Protein AF-E0IGG4-F1 (afdb_monomer_lite)

Secondary structure (DSSP, 8-state):
-PPP---SSPPTTEEEEEEEEEGGGEEEEEEEEEEE-TTT--EEE-TTSPPEEEEE-TTT-EEEETT--EEEE---TT--GGGGHHHHHHHHHHHHHHHHHHHHHH--GGGGGGTBPTTSHHHHHHHHHHHHHHHHT-EEEEEEEEEEEEEEEEETTEEEEEEEEEEEEE-TTS-EEEEEEEEEEEEEE-SS-EEEEEEEE-

Organism: NCBI:txid717606

Foldseek 3Di:
DQDQDDLPDDPPQKDWDDWDQDPPRWIKTWIFGWDQDPVPRDIDGDPVDDTWIWTADSLFQFIATPVRHTPDGSDPPPPPNVVVVVSVVVVLVVQCQVLLQCCQQPVNLVSLVVAAPPPFPCNVVSNVVSVVNNVQNKHKRWPPDKDFPDKDDPDPFKIKTKMWGWMWIQGPVRDIDIDIFIKIWMWGDDPDDIHTRDMDGD

Sequence (202 aa):
MLQQRILKKVPSGYTLKETGQYYRGNTEIGLLPLVKSPNSEKVVPNYNAPAATYLVNPGTGYVFNAAHQYTGSLYSQKMMLDKNLKVYLNGLMQRYYWRLEGAVNNNYLEGLTDILKPGSVIDKQQRQFAKSMYAAGTKEQFGRTYVIDHVDYVSEKVIKIFVAESTSVTKKDGKTRTVNERWSYQAEKETNVWRMTGMSRW

pLDDT: mean 79.65, std 16.79, range [29.22, 98.19]

InterPro domains:
  IPR054528 TcaA protein NTF2-like domain [PF22819] (91-194)

Structure (mmCIF, N/CA/C/O backbone):
data_AF-E0IGG4-F1
#
_entry.id   AF-E0IGG4-F1
#
loop_
_atom_site.group_PDB
_atom_site.id
_atom_site.type_symbol
_atom_site.label_atom_id
_atom_site.label_alt_id
_atom_site.label_comp_id
_atom_site.label_asym_id
_atom_site.label_entity_id
_atom_site.label_seq_id
_atom_site.pdbx_PDB_ins_code
_atom_site.Cartn_x
_atom_site.Cartn_y
_atom_site.Cartn_z
_atom_site.occupancy
_atom_site.B_iso_or_equiv
_atom_site.auth_seq_id
_atom_site.auth_comp_id
_atom_site.auth_asym_id
_atom_site.auth_atom_id
_atom_site.pdbx_PDB_model_num
ATOM 1 N N . MET A 1 1 ? -19.446 -10.044 -1.408 1.00 36.06 1 MET A N 1
ATOM 2 C CA . MET A 1 1 ? -19.884 -8.869 -2.195 1.00 36.06 1 MET A CA 1
ATOM 3 C C . MET A 1 1 ? -19.424 -7.602 -1.486 1.00 36.06 1 MET A C 1
ATOM 5 O O . MET A 1 1 ? -19.702 -7.468 -0.300 1.00 36.06 1 MET A O 1
ATOM 9 N N . LEU A 1 2 ? -18.672 -6.720 -2.155 1.00 39.47 2 LEU A N 1
ATOM 10 C CA . LEU A 1 2 ? -18.309 -5.405 -1.609 1.00 39.47 2 LEU A CA 1
ATOM 11 C C . LEU A 1 2 ? -19.592 -4.576 -1.445 1.00 39.47 2 LEU A C 1
ATOM 13 O O . LEU A 1 2 ? -20.280 -4.324 -2.429 1.00 39.47 2 LEU A O 1
ATOM 17 N N . GLN A 1 3 ? -19.931 -4.182 -0.215 1.00 49.38 3 GLN A N 1
ATOM 18 C CA . GLN A 1 3 ? -21.029 -3.244 0.027 1.00 49.38 3 GLN A CA 1
ATOM 19 C C . GLN A 1 3 ? -20.711 -1.922 -0.685 1.00 49.38 3 GLN A C 1
ATOM 21 O O . GLN A 1 3 ? -19.676 -1.307 -0.416 1.00 49.38 3 GLN A O 1
ATOM 26 N N . GLN A 1 4 ? -21.587 -1.507 -1.603 1.00 53.97 4 GLN A N 1
ATOM 27 C CA . GLN A 1 4 ? -21.481 -0.227 -2.300 1.00 53.97 4 GLN A CA 1
ATOM 28 C C . GLN A 1 4 ? -21.463 0.902 -1.264 1.00 53.97 4 GLN A C 1
ATOM 30 O O . GLN A 1 4 ? -22.397 1.058 -0.475 1.00 53.97 4 GLN A O 1
ATOM 35 N N . ARG A 1 5 ? -20.381 1.685 -1.232 1.00 58.59 5 ARG A N 1
ATOM 36 C CA . ARG A 1 5 ? -20.303 2.870 -0.374 1.00 58.59 5 ARG A CA 1
ATOM 37 C C . ARG A 1 5 ? -20.906 4.051 -1.119 1.00 58.59 5 ARG A C 1
ATOM 39 O O . ARG A 1 5 ? -20.207 4.753 -1.841 1.00 58.59 5 ARG A O 1
ATOM 46 N N . ILE A 1 6 ? -22.206 4.253 -0.940 1.00 62.88 6 ILE A N 1
ATOM 47 C CA . ILE A 1 6 ? -22.895 5.456 -1.415 1.00 62.88 6 ILE A CA 1
ATOM 48 C C . ILE A 1 6 ? -22.419 6.659 -0.580 1.00 62.88 6 ILE A C 1
ATOM 50 O O . ILE A 1 6 ? -22.046 6.510 0.591 1.00 62.88 6 ILE A O 1
ATOM 54 N N . LEU A 1 7 ? -22.427 7.860 -1.170 1.00 63.19 7 LEU A N 1
ATOM 55 C CA . LEU A 1 7 ? -22.283 9.116 -0.433 1.00 63.19 7 LEU A CA 1
ATOM 56 C C . LEU A 1 7 ? -23.240 9.115 0.769 1.00 63.19 7 LEU A C 1
ATOM 58 O O . LEU A 1 7 ? -24.455 9.100 0.600 1.00 63.19 7 LEU A O 1
ATOM 62 N N . LYS A 1 8 ? -22.702 9.149 1.997 1.00 62.97 8 LYS A N 1
ATOM 63 C CA . LYS A 1 8 ? -23.525 9.142 3.224 1.00 62.97 8 LYS A CA 1
ATOM 64 C C . LYS A 1 8 ? -24.474 10.339 3.311 1.00 62.97 8 LYS A C 1
ATOM 66 O O . LYS A 1 8 ? -25.493 10.260 3.987 1.00 62.97 8 LYS A O 1
ATOM 71 N N . LYS A 1 9 ? -24.104 11.453 2.678 1.00 65.88 9 LYS A N 1
ATOM 72 C CA . LYS A 1 9 ? -24.933 12.645 2.523 1.00 65.88 9 LYS A CA 1
ATOM 73 C C . LYS A 1 9 ? -24.794 13.129 1.087 1.00 65.88 9 LYS A C 1
ATOM 75 O O . LYS A 1 9 ? -23.683 13.436 0.657 1.00 65.88 9 LYS A O 1
ATOM 80 N N . VAL A 1 10 ? -25.908 13.182 0.366 1.00 69.69 10 VAL A N 1
ATOM 81 C CA . VAL A 1 10 ? -25.981 13.900 -0.908 1.00 69.69 10 VAL A CA 1
ATOM 82 C C . VAL A 1 10 ? -25.910 15.399 -0.581 1.00 69.69 10 VAL A C 1
ATOM 84 O O . VAL A 1 10 ? -26.623 15.833 0.330 1.00 69.69 10 VAL A O 1
ATOM 87 N N . PRO A 1 11 ? -25.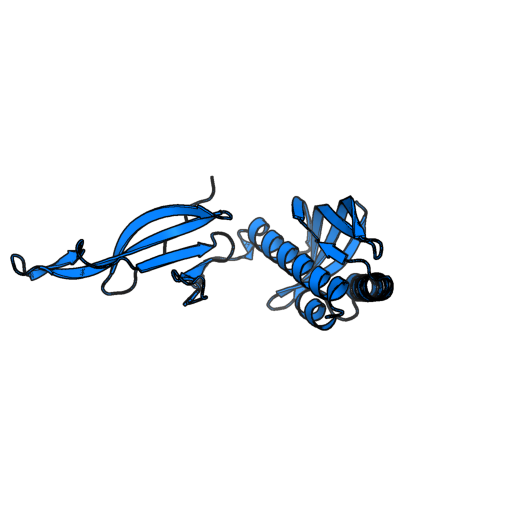031 16.184 -1.232 1.00 66.56 11 PRO A N 1
ATOM 88 C CA . PRO A 1 11 ? -24.967 17.628 -1.029 1.00 66.56 11 PRO A CA 1
ATOM 89 C C . PRO A 1 11 ? -26.340 18.287 -1.190 1.00 66.56 11 PRO A C 1
ATOM 91 O O . PRO A 1 11 ? -27.146 17.873 -2.026 1.00 66.56 11 PRO A O 1
ATOM 94 N N . SER A 1 12 ? -26.607 19.334 -0.408 1.00 69.56 12 SER A N 1
ATOM 95 C CA . SER A 1 12 ? -27.840 20.112 -0.554 1.00 69.56 12 SER A CA 1
ATOM 96 C C . SER A 1 12 ? -27.941 20.675 -1.971 1.00 69.56 12 SER A C 1
ATOM 98 O O . SER A 1 12 ? -26.969 21.234 -2.477 1.00 69.56 12 SER A O 1
ATOM 100 N N . GLY A 1 13 ? -29.112 20.546 -2.593 1.00 75.19 13 GLY A N 1
ATOM 101 C CA . GLY A 1 13 ? -29.326 20.965 -3.979 1.00 75.19 13 GLY A CA 1
ATOM 102 C C . GLY A 1 13 ? -29.030 19.886 -5.023 1.00 75.19 13 GLY A C 1
ATOM 103 O O . GLY A 1 13 ? -29.063 20.197 -6.207 1.00 75.19 13 GLY A O 1
ATOM 104 N N . TYR A 1 14 ? -28.785 18.634 -4.619 1.00 77.69 14 TYR A N 1
ATOM 105 C CA . TYR A 1 14 ? -28.575 17.506 -5.532 1.00 77.69 14 TYR A CA 1
ATOM 106 C C . TYR A 1 14 ? -29.432 16.286 -5.167 1.00 77.69 14 TYR A C 1
ATOM 108 O O . TYR A 1 14 ? -29.829 16.111 -4.016 1.00 77.69 14 TYR A O 1
ATOM 116 N N . THR A 1 15 ? -29.687 15.419 -6.149 1.00 78.88 15 THR A N 1
ATOM 117 C CA . THR A 1 15 ? -30.285 14.086 -5.967 1.00 78.88 15 THR A CA 1
ATOM 118 C C . THR A 1 15 ? -29.389 12.990 -6.543 1.00 78.88 15 THR A C 1
ATOM 120 O O . THR A 1 15 ? -28.597 13.244 -7.452 1.00 78.88 15 THR A O 1
ATOM 123 N N . LEU A 1 16 ? -29.536 11.761 -6.048 1.00 75.44 16 LEU A N 1
ATOM 124 C CA . LEU A 1 16 ? -28.846 10.585 -6.575 1.00 75.44 16 LEU A CA 1
ATOM 125 C C . LEU A 1 16 ? -29.516 10.110 -7.874 1.00 75.44 16 LEU A C 1
ATOM 127 O O . LEU A 1 16 ? -30.720 9.859 -7.882 1.00 75.44 16 LEU A O 1
ATOM 131 N N . LYS A 1 17 ? -28.739 9.981 -8.957 1.00 70.25 17 LYS A N 1
ATOM 132 C CA . LYS A 1 17 ? -29.223 9.556 -10.281 1.00 70.25 17 LYS A CA 1
ATOM 133 C C . LYS A 1 17 ? -28.868 8.107 -10.597 1.00 70.25 17 LYS A C 1
ATOM 135 O O . LYS A 1 17 ? -29.736 7.347 -11.007 1.00 70.25 17 LYS A O 1
ATOM 140 N N . GLU A 1 18 ? -27.602 7.737 -10.424 1.00 67.75 18 GLU A N 1
ATOM 141 C CA . GLU A 1 18 ? -27.095 6.413 -10.795 1.00 67.75 18 GLU A CA 1
ATOM 142 C C . GLU A 1 18 ? -25.875 6.011 -9.959 1.00 67.75 18 GLU A C 1
ATOM 144 O O . GLU A 1 18 ? -25.107 6.862 -9.501 1.00 67.75 18 GLU A O 1
ATOM 149 N N . THR A 1 19 ? -25.715 4.702 -9.750 1.00 65.88 19 THR A N 1
ATOM 150 C CA . THR A 1 19 ? -24.557 4.100 -9.076 1.00 65.88 19 THR A CA 1
ATOM 151 C C . THR A 1 19 ? -24.023 2.941 -9.906 1.00 65.88 19 THR A C 1
ATOM 153 O O . THR A 1 19 ? -24.797 2.056 -10.275 1.00 65.88 19 THR A O 1
ATOM 156 N N . GLY A 1 20 ? -22.713 2.899 -10.140 1.00 61.34 20 GLY A N 1
ATOM 157 C CA . GLY A 1 20 ? -22.064 1.846 -10.925 1.00 61.34 20 GLY A CA 1
ATOM 158 C C . GLY A 1 20 ? -20.715 1.424 -10.347 1.00 61.34 20 GLY A C 1
ATOM 159 O O . GLY A 1 20 ? -20.096 2.159 -9.576 1.00 61.34 20 GLY A O 1
ATOM 160 N N . GLN A 1 21 ? -20.245 0.223 -10.697 1.00 59.78 21 GLN A N 1
ATOM 161 C CA . GLN A 1 21 ? -18.851 -0.157 -10.443 1.00 59.78 21 GLN A CA 1
ATOM 162 C C . GLN A 1 21 ? -17.968 0.401 -11.558 1.00 59.78 21 GLN A C 1
ATOM 164 O O . GLN A 1 21 ? -18.275 0.224 -12.733 1.00 59.78 21 GLN A O 1
ATOM 169 N N . TYR A 1 22 ? -16.868 1.049 -11.185 1.00 61.94 22 TYR A N 1
ATOM 170 C CA . TYR A 1 22 ? -15.944 1.693 -12.112 1.00 61.94 22 TYR A CA 1
ATOM 171 C C . TYR A 1 22 ? -14.502 1.199 -11.911 1.00 61.94 22 TYR A C 1
ATOM 173 O O . TYR A 1 22 ? -14.192 0.468 -10.962 1.00 61.94 22 TYR A O 1
ATOM 181 N N . TYR A 1 23 ? -13.612 1.575 -12.834 1.00 52.88 23 TYR A N 1
ATOM 182 C CA . TYR A 1 23 ? -12.228 1.099 -12.928 1.00 52.88 23 TYR A CA 1
ATOM 183 C C . TYR A 1 23 ? -11.490 1.090 -11.572 1.00 52.88 23 TYR A C 1
ATOM 185 O O . TYR A 1 23 ? -11.598 2.025 -10.775 1.00 52.88 23 TYR A O 1
ATOM 193 N N . ARG A 1 24 ? -10.716 0.019 -11.323 1.00 55.56 24 ARG A N 1
ATOM 194 C CA . ARG A 1 24 ? -9.973 -0.252 -10.068 1.00 55.56 24 ARG A CA 1
ATOM 195 C C . ARG A 1 24 ? -10.847 -0.442 -8.817 1.00 55.56 24 ARG A C 1
ATOM 197 O O . ARG A 1 24 ? -10.398 -0.181 -7.705 1.00 55.56 24 ARG A O 1
ATOM 204 N N . GLY A 1 25 ? -12.078 -0.927 -8.986 1.00 56.34 25 GLY A N 1
ATOM 205 C CA . GLY A 1 25 ? -12.956 -1.286 -7.868 1.00 56.34 25 GLY A CA 1
ATOM 206 C C . GLY A 1 25 ? -13.547 -0.084 -7.129 1.00 56.34 25 GLY A C 1
ATOM 207 O O . GLY A 1 25 ? -14.038 -0.242 -6.015 1.00 56.34 25 GLY A O 1
ATOM 208 N N . ASN A 1 26 ? -13.504 1.109 -7.727 1.00 63.16 26 ASN A N 1
ATOM 209 C CA . ASN A 1 26 ? -14.190 2.289 -7.208 1.00 63.16 26 ASN A CA 1
ATOM 210 C C . ASN A 1 26 ? -15.687 2.228 -7.546 1.00 63.16 26 ASN A C 1
ATOM 212 O O . ASN A 1 26 ? -16.094 1.579 -8.507 1.00 63.16 26 ASN A O 1
ATOM 216 N N . THR A 1 27 ? -16.521 2.900 -6.755 1.00 70.56 27 THR A N 1
ATOM 217 C CA . THR A 1 27 ? -17.943 3.094 -7.076 1.00 70.56 27 THR A CA 1
ATOM 218 C C . THR A 1 27 ? -18.124 4.481 -7.675 1.00 70.56 27 THR A C 1
ATOM 220 O O . THR A 1 27 ? -17.726 5.467 -7.055 1.00 70.56 27 THR A O 1
ATOM 223 N N . GLU A 1 28 ? -18.707 4.556 -8.865 1.00 71.75 28 GLU A N 1
ATOM 224 C CA . GLU A 1 28 ? -19.112 5.817 -9.477 1.00 71.75 28 GLU A CA 1
ATOM 225 C C . GLU A 1 28 ? -20.520 6.191 -9.019 1.00 71.75 28 GLU A C 1
ATOM 227 O O . GLU A 1 28 ? -21.405 5.337 -8.911 1.00 71.75 28 GLU A O 1
ATOM 232 N N . ILE A 1 29 ? -20.705 7.475 -8.721 1.00 72.56 29 ILE A N 1
ATOM 233 C CA . ILE A 1 29 ? -21.970 8.054 -8.288 1.00 72.56 29 ILE A CA 1
ATOM 234 C C . ILE A 1 29 ? -22.265 9.281 -9.146 1.00 72.56 29 ILE A C 1
ATOM 236 O O . ILE A 1 29 ? -21.506 10.254 -9.119 1.00 72.56 29 ILE A O 1
ATOM 240 N N . GLY A 1 30 ? -23.391 9.248 -9.857 1.00 74.50 30 GLY A N 1
ATOM 241 C CA . GLY A 1 30 ? -23.926 10.393 -10.589 1.00 74.50 30 GLY A CA 1
ATOM 242 C C . GLY A 1 30 ? -24.942 11.164 -9.748 1.00 74.50 30 GLY A C 1
ATOM 243 O O . GLY A 1 30 ? -25.912 10.583 -9.250 1.00 74.50 30 GLY A O 1
ATOM 244 N N . LEU A 1 31 ? -24.742 12.477 -9.603 1.00 73.44 31 LEU A N 1
ATOM 245 C CA . LEU A 1 31 ? -25.678 13.385 -8.939 1.00 73.44 31 LEU A CA 1
ATOM 246 C C . LEU A 1 31 ? -26.288 14.379 -9.931 1.00 73.44 31 LEU A C 1
ATOM 248 O O . LEU A 1 31 ? -25.569 15.005 -10.710 1.00 73.44 31 LEU A O 1
ATOM 252 N N . LEU A 1 32 ? -27.607 14.569 -9.861 1.00 76.19 32 LEU A N 1
ATOM 253 C CA . LEU A 1 32 ? -28.312 15.604 -10.624 1.00 76.19 32 LEU A CA 1
ATOM 254 C C . LEU A 1 32 ? -28.581 16.830 -9.755 1.00 76.19 32 LEU A C 1
ATOM 256 O O . LEU A 1 32 ? -29.001 16.658 -8.607 1.00 76.19 32 LEU A O 1
ATOM 260 N N . PRO A 1 33 ? -28.410 18.051 -10.287 1.00 74.19 33 PRO A N 1
ATOM 261 C CA . PRO A 1 33 ? -28.821 19.254 -9.586 1.00 74.19 33 PRO A CA 1
ATOM 262 C C . PRO A 1 33 ? -30.345 19.307 -9.462 1.00 74.19 33 PRO A C 1
ATOM 264 O O . PRO A 1 33 ? -31.089 18.850 -10.333 1.00 74.19 33 PRO A O 1
ATOM 267 N N . LEU A 1 34 ? -30.806 19.876 -8.359 1.00 77.75 34 LEU A N 1
ATOM 268 C CA . LEU A 1 34 ? -32.211 20.085 -8.064 1.00 77.75 34 LEU A CA 1
ATOM 269 C C . LEU A 1 34 ? -32.657 21.487 -8.496 1.00 77.75 34 LEU A C 1
ATOM 271 O O . LEU A 1 34 ? -31.929 22.461 -8.321 1.00 77.75 34 LEU A O 1
ATOM 275 N N . VAL A 1 35 ? -33.878 21.598 -9.015 1.00 79.12 35 VAL A N 1
ATOM 276 C CA . VAL A 1 35 ? -34.518 22.861 -9.420 1.00 79.12 35 VAL A CA 1
ATOM 277 C C . VAL A 1 35 ? -35.946 22.938 -8.882 1.00 79.12 35 VAL A C 1
ATOM 279 O O . VAL A 1 35 ? -36.602 21.912 -8.692 1.00 79.12 35 VAL A O 1
ATOM 282 N N . LYS A 1 36 ? -36.453 24.152 -8.627 1.00 85.81 36 LYS A N 1
ATOM 283 C CA . LYS A 1 36 ? -37.865 24.350 -8.261 1.00 85.81 36 LYS A CA 1
ATOM 284 C C . LYS A 1 36 ? -38.728 24.104 -9.501 1.00 85.81 36 LYS A C 1
ATOM 286 O O . LYS A 1 36 ? -38.543 24.754 -10.526 1.00 85.81 36 LYS A O 1
ATOM 291 N N . SER A 1 37 ? -39.654 23.154 -9.415 1.00 71.56 37 SER A N 1
ATOM 292 C CA . SER A 1 37 ? -40.603 22.852 -10.484 1.00 71.56 37 SER A CA 1
ATOM 293 C C . SER A 1 37 ? -41.535 24.051 -10.701 1.00 71.56 37 SER A C 1
ATOM 295 O O . SER A 1 37 ? -42.198 24.463 -9.745 1.00 71.56 37 SER A O 1
ATOM 297 N N . PRO A 1 38 ? -41.650 24.581 -11.932 1.00 69.81 38 PRO A N 1
ATOM 298 C CA . PRO A 1 38 ? -42.522 25.721 -12.221 1.00 69.81 38 PRO A CA 1
ATOM 299 C C . PRO A 1 38 ? -44.013 25.392 -12.049 1.00 69.81 38 PRO A C 1
ATOM 301 O O . PRO A 1 38 ? -44.810 26.288 -11.805 1.00 69.81 38 PRO A O 1
ATOM 304 N N . ASN A 1 39 ? -44.383 24.109 -12.116 1.00 75.38 39 ASN A N 1
ATOM 305 C CA . ASN A 1 39 ? -45.781 23.667 -12.118 1.00 75.38 39 ASN A CA 1
ATOM 306 C C . ASN A 1 39 ? -46.284 23.194 -10.747 1.00 75.38 39 ASN A C 1
ATOM 308 O O . ASN A 1 39 ? -47.483 23.025 -10.561 1.00 75.38 39 ASN A O 1
ATOM 312 N N . SER A 1 40 ? -45.382 22.896 -9.808 1.00 74.06 40 SER A N 1
ATOM 313 C CA . SER A 1 40 ? -45.751 22.257 -8.533 1.00 74.06 40 SER A CA 1
ATOM 314 C C . SER A 1 40 ? -45.091 22.872 -7.306 1.00 74.06 40 SER A C 1
ATOM 316 O O . SER A 1 40 ? -45.327 22.399 -6.199 1.00 74.06 40 SER A O 1
ATOM 318 N N . GLU A 1 41 ? -44.211 23.857 -7.498 1.00 76.06 41 GLU A N 1
ATOM 319 C CA . GLU A 1 41 ? -43.349 24.454 -6.470 1.00 76.06 41 GLU A CA 1
ATOM 320 C C . GLU A 1 41 ? -42.419 23.481 -5.720 1.00 76.06 41 GLU A C 1
ATOM 322 O O . GLU A 1 41 ? -41.605 23.915 -4.904 1.00 76.06 41 GLU A O 1
ATOM 327 N N . LYS A 1 42 ? -42.472 22.178 -6.021 1.00 71.88 42 LYS A N 1
ATOM 328 C CA . LYS A 1 42 ? -41.616 21.147 -5.429 1.00 71.88 42 LYS A CA 1
ATOM 329 C C . LYS A 1 42 ? -40.220 21.189 -6.035 1.00 71.88 42 LYS A C 1
ATOM 331 O O . LYS A 1 42 ? -40.041 21.491 -7.212 1.00 71.88 42 LYS A O 1
ATOM 336 N N . VAL A 1 43 ? -39.225 20.833 -5.235 1.00 77.81 43 VAL A N 1
ATOM 337 C CA . VAL A 1 43 ? -37.845 20.670 -5.695 1.00 77.81 43 VAL A CA 1
ATOM 338 C C . VAL A 1 43 ? -37.718 19.319 -6.408 1.00 77.81 43 VAL A C 1
ATOM 340 O O . VAL A 1 43 ? -38.027 18.285 -5.820 1.00 77.81 43 VAL A O 1
ATOM 343 N N . VAL A 1 44 ? -37.289 19.325 -7.672 1.00 77.31 44 VAL A N 1
ATOM 344 C CA . VAL A 1 44 ? -37.175 18.131 -8.528 1.00 77.31 44 VAL A CA 1
ATOM 345 C C . VAL A 1 44 ? -35.807 18.057 -9.215 1.00 77.31 44 VAL A C 1
ATOM 347 O O . VAL A 1 44 ? -35.141 19.085 -9.349 1.00 77.31 44 VAL A O 1
ATOM 350 N N . PRO A 1 45 ? -35.359 16.874 -9.667 1.00 75.75 45 PRO A N 1
ATOM 351 C CA . PRO A 1 45 ? -34.116 16.740 -10.425 1.00 75.75 45 PRO A CA 1
ATOM 352 C C . PRO A 1 45 ? -34.200 17.448 -11.781 1.00 75.75 45 PRO A C 1
ATOM 354 O O . PRO A 1 45 ? -35.179 17.289 -12.510 1.00 75.75 45 PRO A O 1
ATOM 357 N N . ASN A 1 46 ? -33.159 18.194 -12.149 1.00 77.06 46 ASN A N 1
ATOM 358 C CA . ASN A 1 46 ? -33.027 18.770 -13.483 1.00 77.06 46 ASN A CA 1
ATOM 359 C C . ASN A 1 46 ? -32.331 17.780 -14.423 1.00 77.06 46 ASN A C 1
ATOM 361 O O . ASN A 1 46 ? -31.105 17.744 -14.504 1.00 77.06 46 ASN A O 1
ATOM 365 N N . TYR A 1 47 ? -33.119 16.995 -15.156 1.00 76.75 47 TYR A N 1
ATOM 366 C CA . TYR A 1 47 ? -32.607 16.009 -16.115 1.00 76.75 47 TYR A CA 1
ATOM 367 C C . TYR A 1 47 ? -31.926 16.623 -17.350 1.00 76.75 47 TYR A C 1
ATOM 369 O O . TYR A 1 47 ? -31.221 15.909 -18.057 1.00 76.75 47 TYR A O 1
ATOM 377 N N . ASN A 1 48 ? -32.097 17.929 -17.589 1.00 77.06 48 ASN A N 1
ATOM 378 C CA . ASN A 1 48 ? -31.484 18.647 -18.711 1.00 77.06 48 ASN A CA 1
ATOM 379 C C . ASN A 1 48 ? -30.136 19.295 -18.344 1.00 77.06 48 ASN A C 1
ATOM 381 O O . ASN A 1 48 ? -29.477 19.868 -19.208 1.00 77.06 48 ASN A O 1
ATOM 385 N N . ALA A 1 49 ? -29.727 19.240 -17.073 1.00 70.94 49 ALA A N 1
ATOM 386 C CA . ALA A 1 49 ? -28.440 19.754 -16.621 1.00 70.94 49 ALA A CA 1
ATOM 387 C C . ALA A 1 49 ? -27.353 18.663 -16.641 1.00 70.94 49 ALA A C 1
ATOM 389 O O . ALA A 1 49 ? -27.659 17.485 -16.430 1.00 70.94 49 ALA A O 1
ATOM 390 N N . PRO A 1 50 ? -26.073 19.036 -16.836 1.00 71.06 50 PRO A N 1
ATOM 391 C CA . PRO A 1 50 ? -24.967 18.098 -16.687 1.00 71.06 50 PRO A CA 1
ATOM 392 C C . PRO A 1 50 ? -24.919 17.546 -15.254 1.00 71.06 50 PRO A C 1
ATOM 394 O O . PRO A 1 50 ? -25.066 18.287 -14.280 1.00 71.06 50 PRO A O 1
ATOM 397 N N . ALA A 1 51 ? -24.717 16.232 -15.127 1.00 69.81 51 ALA A N 1
ATOM 398 C CA . ALA A 1 51 ? -24.555 15.577 -13.834 1.00 69.81 51 ALA A CA 1
ATOM 399 C C . ALA A 1 51 ? -23.154 15.835 -13.259 1.00 69.81 51 ALA A C 1
ATOM 401 O O . ALA A 1 51 ? -22.174 15.943 -13.996 1.00 69.81 51 ALA A O 1
ATOM 402 N N . ALA A 1 52 ? -23.057 15.883 -11.931 1.00 69.25 52 ALA A N 1
ATOM 403 C CA . ALA A 1 52 ? -21.778 15.835 -11.237 1.00 69.25 52 ALA A CA 1
ATOM 404 C C . ALA A 1 52 ? -21.420 14.373 -10.941 1.00 69.25 52 ALA A C 1
ATOM 406 O O . ALA A 1 52 ? -22.203 13.657 -10.312 1.00 69.25 52 ALA A O 1
ATOM 407 N N . THR A 1 53 ? -20.235 13.946 -11.373 1.00 72.12 53 THR A N 1
ATOM 408 C CA . THR A 1 53 ? -19.745 12.581 -11.154 1.00 72.12 53 THR A CA 1
ATOM 409 C C . THR A 1 53 ? -18.726 12.548 -10.028 1.00 72.12 53 THR A C 1
ATOM 411 O O . THR A 1 53 ? -17.772 13.333 -10.006 1.00 72.12 53 THR A O 1
ATOM 414 N N . TYR A 1 54 ? -18.914 11.598 -9.116 1.00 72.62 54 TYR A N 1
ATOM 415 C CA . TYR A 1 54 ? -17.987 11.315 -8.032 1.00 72.62 54 TYR A CA 1
ATOM 416 C C . TYR A 1 54 ? -17.500 9.874 -8.091 1.00 72.62 54 TYR A C 1
ATOM 418 O O . TYR A 1 54 ? -18.288 8.949 -8.282 1.00 72.62 54 TYR A O 1
ATOM 426 N N . LEU A 1 55 ? -16.206 9.681 -7.843 1.00 72.75 55 LEU A N 1
ATOM 427 C CA . LEU A 1 55 ? -15.627 8.364 -7.604 1.00 72.75 55 LEU A CA 1
ATOM 428 C C . LEU A 1 55 ? -15.399 8.184 -6.109 1.00 72.75 55 LEU A C 1
ATOM 430 O O . LEU A 1 55 ? -14.689 8.967 -5.476 1.00 72.75 55 LEU A O 1
ATOM 434 N N . VAL A 1 56 ? -15.991 7.133 -5.549 1.00 71.50 56 VAL A N 1
ATOM 435 C CA . VAL A 1 56 ? -15.813 6.749 -4.151 1.00 71.50 56 VAL A CA 1
ATOM 436 C C . VAL A 1 56 ? -14.926 5.520 -4.089 1.00 71.50 56 VAL A C 1
ATOM 438 O O . VAL A 1 56 ? -15.266 4.461 -4.621 1.00 71.50 56 VAL A O 1
ATOM 441 N N . ASN A 1 57 ? -13.799 5.643 -3.392 1.00 67.00 57 ASN A N 1
ATOM 442 C CA . ASN A 1 57 ? -12.969 4.488 -3.085 1.00 67.00 57 ASN A CA 1
ATOM 443 C C . ASN A 1 57 ? -13.610 3.703 -1.925 1.00 67.00 57 ASN A C 1
ATOM 445 O O . ASN A 1 57 ? -13.669 4.215 -0.802 1.00 67.00 57 ASN A O 1
ATOM 449 N N . PRO A 1 58 ? -14.088 2.462 -2.138 1.00 59.03 58 PRO A N 1
ATOM 450 C CA . PRO A 1 58 ? -14.777 1.705 -1.096 1.00 59.03 58 PRO A CA 1
ATOM 451 C C . PRO A 1 58 ? -13.834 1.221 0.009 1.00 59.03 58 PRO A C 1
ATOM 453 O O . PRO A 1 58 ? -14.300 0.813 1.072 1.00 59.03 58 PRO A O 1
ATOM 456 N N . GLY A 1 59 ? -12.520 1.267 -0.211 1.00 57.94 59 GLY A N 1
ATOM 457 C CA . GLY A 1 59 ? -11.526 1.011 0.818 1.00 57.94 59 GLY A CA 1
ATOM 458 C C . GLY A 1 59 ? -11.389 2.200 1.771 1.00 57.94 59 GLY A C 1
ATOM 459 O O . GLY A 1 59 ? -11.594 2.076 2.979 1.00 57.94 59 GLY A O 1
ATOM 460 N N . THR A 1 60 ? -11.102 3.382 1.233 1.00 62.31 60 THR A N 1
ATOM 461 C CA . THR A 1 60 ? -10.735 4.555 2.043 1.00 62.31 60 THR A CA 1
ATOM 462 C C . THR A 1 60 ? -11.905 5.476 2.388 1.00 62.31 60 THR A C 1
ATOM 464 O O . THR A 1 60 ? -11.832 6.207 3.370 1.00 62.31 60 THR A O 1
ATOM 467 N N . GLY A 1 61 ? -12.997 5.450 1.619 1.00 64.25 61 GLY A N 1
ATOM 468 C CA . GLY A 1 61 ? -14.076 6.441 1.708 1.00 64.25 61 GLY A CA 1
ATOM 469 C C . GLY A 1 61 ? -13.713 7.809 1.115 1.00 64.25 61 GLY A C 1
ATOM 470 O O . GLY A 1 61 ? -14.435 8.780 1.349 1.00 64.25 61 GLY A O 1
ATOM 471 N N . TYR A 1 62 ? -12.603 7.900 0.376 1.00 71.56 62 TYR A N 1
ATOM 472 C CA . TYR A 1 62 ? -12.215 9.114 -0.341 1.00 71.56 62 TYR A CA 1
ATOM 473 C C . TYR A 1 62 ? -13.133 9.362 -1.526 1.00 71.56 62 TYR A C 1
ATOM 475 O O . TYR A 1 62 ? -13.530 8.423 -2.219 1.00 71.56 62 TYR A O 1
ATOM 483 N N . VAL A 1 63 ? -13.437 10.640 -1.733 1.00 71.19 63 VAL A N 1
ATOM 484 C CA . VAL A 1 63 ? -14.308 11.128 -2.791 1.00 71.19 63 VAL A CA 1
ATOM 485 C C . VAL A 1 63 ? -13.484 11.978 -3.746 1.00 71.19 63 VAL A C 1
ATOM 487 O O . VAL A 1 63 ? -12.841 12.957 -3.353 1.00 71.19 63 VAL A O 1
ATOM 490 N N . PHE A 1 64 ? -13.526 11.605 -5.016 1.00 71.69 64 PHE A N 1
ATOM 491 C CA . PHE A 1 64 ? -12.854 12.306 -6.100 1.00 71.69 64 PHE A CA 1
ATOM 492 C C . PHE A 1 64 ? -13.895 12.881 -7.060 1.00 71.69 64 PHE A C 1
ATOM 494 O O . PHE A 1 64 ? -14.946 12.270 -7.249 1.00 71.69 64 PHE A O 1
ATOM 501 N N . ASN A 1 65 ? -13.621 14.046 -7.648 1.00 72.50 65 ASN A N 1
ATOM 502 C CA . ASN A 1 65 ? -14.458 14.603 -8.717 1.00 72.50 65 ASN A CA 1
ATOM 503 C C . ASN A 1 65 ? -14.179 13.917 -10.069 1.00 72.50 65 ASN A C 1
ATOM 505 O O . ASN A 1 65 ? -13.290 13.071 -10.181 1.00 72.50 65 ASN A O 1
ATOM 509 N N . ALA A 1 66 ? -14.899 14.332 -11.115 1.00 62.25 66 ALA A N 1
ATOM 510 C CA . ALA A 1 66 ? -14.711 13.850 -12.487 1.00 62.25 66 ALA A CA 1
ATOM 511 C C . ALA A 1 66 ? -13.281 14.060 -13.041 1.00 62.25 66 ALA A C 1
ATOM 513 O O . ALA A 1 66 ? -12.832 13.307 -13.901 1.00 62.25 66 ALA A O 1
ATOM 514 N N . ALA A 1 67 ? -12.531 15.035 -12.514 1.00 70.25 67 ALA A N 1
ATOM 515 C CA . ALA A 1 67 ? -11.122 15.268 -12.843 1.00 70.25 67 ALA A CA 1
ATOM 516 C C . ALA A 1 67 ? -10.147 14.439 -11.977 1.00 70.25 67 ALA A C 1
ATOM 518 O O . ALA A 1 67 ? -8.944 14.683 -12.000 1.00 70.25 67 ALA A O 1
ATOM 519 N N . HIS A 1 68 ? -10.649 13.467 -11.206 1.00 64.81 68 HIS A 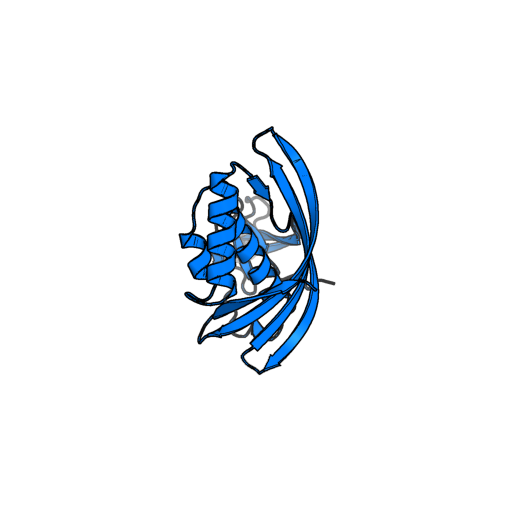N 1
ATOM 520 C CA . HIS A 1 68 ? -9.889 12.633 -10.267 1.00 64.81 68 HIS A CA 1
ATOM 521 C C . HIS A 1 68 ? -9.175 13.412 -9.151 1.00 64.81 68 HIS A C 1
ATOM 523 O O . HIS A 1 68 ? -8.277 12.890 -8.489 1.00 64.81 68 HIS A O 1
ATOM 529 N N . GLN A 1 69 ? -9.584 14.651 -8.893 1.00 67.25 69 GLN A N 1
ATOM 530 C CA . GLN A 1 69 ? -9.054 15.442 -7.792 1.00 67.25 69 GLN A CA 1
ATOM 531 C C . GLN A 1 69 ? -9.786 15.070 -6.505 1.00 67.25 69 GLN A C 1
ATOM 533 O O . GLN A 1 69 ? -11.010 14.923 -6.490 1.00 67.25 69 GLN A O 1
ATOM 538 N N . TYR A 1 70 ? -9.035 14.919 -5.414 1.00 63.72 70 TYR A N 1
ATOM 539 C CA . TYR A 1 70 ? -9.602 14.688 -4.090 1.00 63.72 70 TYR A CA 1
ATOM 540 C C . TYR A 1 70 ? -10.452 15.895 -3.680 1.00 63.72 70 TYR A C 1
ATOM 542 O O . TYR A 1 70 ? -9.955 17.015 -3.613 1.00 63.72 70 TYR A O 1
ATOM 550 N N . THR A 1 71 ? -11.733 15.660 -3.406 1.00 64.06 71 THR A N 1
ATOM 551 C CA . THR A 1 71 ? -12.683 16.720 -3.013 1.00 64.06 71 THR A CA 1
ATOM 552 C C . THR A 1 71 ? -13.155 16.591 -1.575 1.00 64.06 71 THR A C 1
ATOM 554 O O . THR A 1 71 ? -13.798 17.490 -1.041 1.00 64.06 71 THR A O 1
ATOM 557 N N . GLY A 1 72 ? -12.808 15.487 -0.922 1.00 61.75 72 GLY A N 1
ATOM 558 C CA . GLY A 1 72 ? -13.127 15.264 0.469 1.00 61.75 72 GLY A CA 1
ATOM 559 C C . GLY A 1 72 ? -13.124 13.790 0.822 1.00 61.75 72 GLY A C 1
ATOM 560 O O . GLY A 1 72 ? -12.918 12.898 -0.001 1.00 61.75 72 GLY A O 1
ATOM 561 N N . SER A 1 73 ? -13.375 13.537 2.093 1.00 58.66 73 SER A N 1
ATOM 562 C CA . SER A 1 73 ? -13.599 12.199 2.612 1.00 58.66 73 SER A CA 1
ATOM 563 C C . SER A 1 73 ? -15.036 12.124 3.091 1.00 58.66 73 SER A C 1
ATOM 565 O O . SER A 1 73 ? -15.518 13.057 3.738 1.00 58.66 73 SER A O 1
ATOM 567 N N . LEU A 1 74 ? -15.711 11.002 2.844 1.00 53.53 74 LEU A N 1
ATOM 568 C CA . LEU A 1 74 ? -16.908 10.647 3.600 1.00 53.53 74 LEU A CA 1
ATOM 569 C C . LEU A 1 74 ? -16.466 10.386 5.038 1.00 53.53 74 LEU A C 1
ATOM 571 O O . LEU A 1 74 ? -16.188 9.245 5.408 1.00 53.53 74 LEU A O 1
ATOM 575 N N . TYR A 1 75 ? -16.319 11.458 5.823 1.00 42.25 75 TYR A N 1
ATOM 576 C CA . TYR A 1 75 ? -15.745 11.368 7.153 1.00 42.25 75 TYR A CA 1
ATOM 577 C C . TYR A 1 75 ? -16.582 10.415 7.998 1.00 42.25 75 TYR A C 1
ATOM 579 O O . TYR A 1 75 ? -17.767 10.590 8.292 1.00 42.25 75 TYR A O 1
ATOM 587 N N . SER A 1 76 ? -15.891 9.343 8.330 1.00 36.47 76 SER A N 1
ATOM 588 C CA . SER A 1 76 ? -16.229 8.231 9.175 1.00 36.47 76 SER A CA 1
ATOM 589 C C . SER A 1 76 ? -16.401 8.681 10.620 1.00 36.47 76 SER A C 1
ATOM 591 O O . SER A 1 76 ? -15.634 8.271 11.484 1.00 36.47 76 SER A O 1
ATOM 593 N N . GLN A 1 77 ? -17.442 9.445 10.942 1.00 29.22 77 GLN A N 1
ATOM 594 C CA . GLN A 1 77 ? -17.969 9.320 12.298 1.00 29.22 77 GLN A CA 1
ATOM 595 C C . GLN A 1 77 ? -18.573 7.907 12.389 1.00 29.22 77 GLN A C 1
ATOM 597 O O . GLN A 1 77 ? -19.598 7.609 11.778 1.00 29.22 77 GLN A O 1
ATOM 602 N N . LYS A 1 78 ? -17.830 7.001 13.043 1.00 34.59 78 LYS A N 1
ATOM 603 C CA . LYS A 1 78 ? -18.092 5.556 13.229 1.00 34.59 78 LYS A CA 1
ATOM 604 C C . LYS A 1 78 ? -17.870 4.606 12.041 1.00 34.59 78 LYS A C 1
ATOM 606 O O . LYS A 1 78 ? -18.471 3.537 12.004 1.00 34.59 78 LYS A O 1
ATOM 611 N N . MET A 1 79 ? -16.952 4.894 11.118 1.00 34.00 79 MET A N 1
ATOM 612 C CA . MET A 1 79 ? -16.240 3.777 10.475 1.00 34.00 79 MET A CA 1
ATOM 613 C C . MET A 1 79 ? -14.894 3.622 11.157 1.00 34.00 79 MET A C 1
ATOM 615 O O . MET A 1 79 ? -13.892 4.188 10.743 1.00 34.00 79 MET A O 1
ATOM 619 N N . MET A 1 80 ? -14.942 2.873 12.250 1.00 37.44 80 MET A N 1
ATOM 620 C CA . MET A 1 80 ? -13.811 2.173 12.832 1.00 37.44 80 MET A CA 1
ATOM 621 C C . MET A 1 80 ? -13.027 1.483 11.701 1.00 37.44 80 MET A C 1
ATOM 623 O O . MET A 1 80 ? -13.448 0.438 11.210 1.00 37.44 80 MET A O 1
ATOM 627 N N . LEU A 1 81 ? -11.941 2.089 11.203 1.00 39.34 81 LEU A N 1
ATOM 628 C CA . LEU A 1 81 ? -11.040 1.450 10.227 1.00 39.34 81 LEU A CA 1
ATOM 629 C C . LEU A 1 81 ? -10.389 0.188 10.829 1.00 39.34 81 LEU A C 1
ATOM 631 O O . LEU A 1 81 ? -9.999 -0.720 10.104 1.00 39.34 81 LEU A O 1
ATOM 635 N N . ASP A 1 82 ? -10.383 0.098 12.158 1.00 40.53 82 ASP A N 1
ATOM 636 C CA . ASP A 1 82 ? -10.118 -1.078 12.985 1.00 40.53 82 ASP A CA 1
ATOM 637 C C . ASP A 1 82 ? -11.182 -2.188 12.867 1.00 40.53 82 ASP A C 1
ATOM 639 O O . ASP A 1 82 ? -10.838 -3.356 13.011 1.00 40.53 82 ASP A O 1
ATOM 643 N N . LYS A 1 83 ? -12.444 -1.887 12.514 1.00 40.47 83 LYS A N 1
ATOM 644 C CA . LYS A 1 83 ? -13.481 -2.916 12.263 1.00 40.47 83 LYS A CA 1
ATOM 645 C C . LYS A 1 83 ? -13.373 -3.586 10.895 1.00 40.47 83 LYS A C 1
ATOM 647 O O . LYS A 1 83 ? -14.031 -4.596 10.668 1.00 40.47 83 LYS A O 1
ATOM 652 N N . ASN A 1 84 ? -12.577 -3.042 9.972 1.00 54.03 84 ASN A N 1
ATOM 653 C CA . ASN A 1 84 ? -12.356 -3.652 8.661 1.00 54.03 84 ASN A CA 1
ATOM 654 C C . ASN A 1 84 ? -10.860 -3.699 8.339 1.00 54.03 84 ASN A C 1
ATOM 656 O O . ASN A 1 84 ? -10.383 -3.126 7.358 1.00 54.03 84 ASN A O 1
ATOM 660 N N . LEU A 1 85 ? -10.125 -4.395 9.212 1.00 64.62 85 LEU A N 1
ATOM 661 C CA . LEU A 1 85 ? -8.673 -4.533 9.171 1.00 64.62 85 LEU A CA 1
ATOM 662 C C . LEU A 1 85 ? -8.155 -4.910 7.775 1.00 64.62 85 LEU A C 1
ATOM 664 O O . LEU A 1 85 ? -7.191 -4.316 7.309 1.00 64.62 85 LEU A O 1
ATOM 668 N N . LYS A 1 86 ? -8.837 -5.804 7.045 1.00 63.50 86 LYS A N 1
ATOM 669 C CA . LYS A 1 86 ? -8.455 -6.189 5.671 1.00 63.50 86 LYS A CA 1
ATOM 670 C C . LYS A 1 86 ? -8.301 -4.990 4.730 1.00 63.50 86 LYS A C 1
ATOM 672 O O . LYS A 1 86 ? -7.394 -4.966 3.903 1.00 63.50 86 LYS A O 1
ATOM 677 N N . VAL A 1 87 ? -9.170 -3.990 4.847 1.00 60.47 87 VAL A N 1
ATOM 678 C CA . VAL A 1 87 ? -9.119 -2.773 4.029 1.00 60.47 87 VAL A CA 1
ATOM 679 C C . VAL A 1 87 ? -7.962 -1.876 4.455 1.00 60.47 87 VAL A C 1
ATOM 681 O O . VAL A 1 87 ? -7.222 -1.376 3.608 1.00 60.47 87 VAL A O 1
ATOM 684 N N . TYR A 1 88 ? -7.784 -1.706 5.766 1.00 68.62 88 TYR A N 1
ATOM 685 C CA . TYR A 1 88 ? -6.680 -0.928 6.314 1.00 68.62 88 TYR A CA 1
ATOM 686 C C . TYR A 1 88 ? -5.324 -1.501 5.884 1.00 68.62 88 TYR A C 1
ATOM 688 O O . TYR A 1 88 ? -4.484 -0.767 5.366 1.00 68.62 88 TYR A O 1
ATOM 696 N N . LEU A 1 89 ? -5.140 -2.817 6.022 1.00 76.75 89 LEU A N 1
ATOM 697 C CA . LEU A 1 89 ? -3.898 -3.501 5.670 1.00 76.75 89 LEU A CA 1
ATOM 698 C C . LEU A 1 89 ? -3.614 -3.456 4.172 1.00 76.75 89 LEU A C 1
ATOM 700 O O . LEU A 1 89 ? -2.478 -3.217 3.787 1.00 76.75 89 LEU A O 1
ATOM 704 N N . ASN A 1 90 ? -4.632 -3.574 3.317 1.00 77.31 90 ASN A N 1
ATOM 705 C CA . ASN A 1 90 ? -4.446 -3.353 1.882 1.00 77.31 90 ASN A CA 1
ATOM 706 C C . ASN A 1 90 ? -3.941 -1.934 1.577 1.00 77.31 90 ASN A C 1
ATOM 708 O O . ASN A 1 90 ? -2.997 -1.763 0.810 1.00 77.31 90 ASN A O 1
ATOM 712 N N . GLY A 1 91 ? -4.523 -0.916 2.217 1.00 74.69 91 GLY A N 1
ATOM 713 C CA . GLY A 1 91 ? -4.065 0.468 2.075 1.00 74.69 91 GLY A CA 1
ATOM 714 C C . GLY A 1 91 ? -2.677 0.728 2.677 1.00 74.69 91 GLY A C 1
ATOM 715 O O . GLY A 1 91 ? -1.993 1.656 2.242 1.00 74.69 91 GLY A O 1
ATOM 716 N N . LEU A 1 92 ? -2.264 -0.060 3.673 1.00 82.44 92 LEU A N 1
ATOM 717 C CA . LEU A 1 92 ? -0.914 -0.046 4.237 1.00 82.44 92 LEU A CA 1
ATOM 718 C C . LEU A 1 92 ? 0.090 -0.645 3.238 1.00 82.44 92 LEU A C 1
ATOM 720 O O . LEU A 1 92 ? 1.078 0.012 2.915 1.00 82.44 92 LEU A O 1
ATOM 724 N N . MET A 1 93 ? -0.202 -1.831 2.688 1.00 89.12 93 MET A N 1
ATOM 725 C CA . MET A 1 93 ? 0.666 -2.522 1.725 1.00 89.12 93 MET A CA 1
ATOM 726 C C . MET A 1 93 ? 0.861 -1.717 0.437 1.00 89.12 93 MET A C 1
ATOM 728 O O . MET A 1 93 ? 1.992 -1.516 0.009 1.00 89.12 93 MET A O 1
ATOM 732 N N . GLN A 1 94 ? -0.208 -1.162 -0.146 1.00 83.44 94 GLN A N 1
ATOM 733 C CA . GLN A 1 94 ? -0.090 -0.333 -1.357 1.00 83.44 94 GLN A CA 1
ATOM 734 C C . GLN A 1 94 ? 0.785 0.899 -1.140 1.00 83.44 94 GLN A C 1
ATOM 736 O O . GLN A 1 94 ? 1.609 1.236 -1.990 1.00 83.44 94 GLN A O 1
ATOM 741 N N . ARG A 1 95 ? 0.627 1.570 0.009 1.00 82.62 95 ARG A N 1
ATOM 742 C CA . ARG A 1 95 ? 1.476 2.713 0.356 1.00 82.62 95 ARG A CA 1
ATOM 743 C C . ARG A 1 95 ? 2.923 2.289 0.537 1.00 82.62 95 ARG A C 1
ATOM 745 O O . ARG A 1 95 ? 3.799 2.979 0.028 1.00 82.62 95 ARG A O 1
ATOM 752 N N . TYR A 1 96 ? 3.172 1.168 1.208 1.00 93.69 96 TYR A N 1
ATOM 753 C CA . TYR A 1 96 ? 4.518 0.624 1.348 1.00 93.69 96 TYR A CA 1
ATOM 754 C C . TYR A 1 96 ? 5.178 0.377 -0.015 1.00 93.69 96 TYR A C 1
ATOM 756 O O . TYR A 1 96 ? 6.246 0.934 -0.263 1.00 93.69 96 TYR A O 1
ATOM 764 N N . TYR A 1 97 ? 4.520 -0.350 -0.923 1.00 93.12 97 TYR A N 1
ATOM 765 C CA . TYR A 1 97 ? 5.067 -0.638 -2.252 1.00 93.12 97 TYR A CA 1
ATOM 766 C C . TYR A 1 97 ? 5.339 0.621 -3.064 1.00 93.12 97 TYR A C 1
ATOM 768 O O . TYR A 1 97 ? 6.417 0.760 -3.630 1.00 93.12 97 TYR A O 1
ATOM 776 N N . TRP A 1 98 ? 4.408 1.576 -3.069 1.00 88.12 98 TRP A N 1
ATOM 777 C CA . TRP A 1 98 ? 4.593 2.831 -3.792 1.00 88.12 98 TRP A CA 1
ATOM 778 C C . TRP A 1 98 ? 5.772 3.653 -3.250 1.00 88.12 98 TRP A C 1
ATOM 780 O O . TRP A 1 98 ? 6.561 4.209 -4.018 1.00 88.12 98 TRP A O 1
ATOM 790 N N . ARG A 1 99 ? 5.935 3.715 -1.921 1.00 93.12 99 ARG A N 1
ATOM 791 C CA . ARG A 1 99 ? 7.071 4.407 -1.297 1.00 93.12 99 ARG A CA 1
ATOM 792 C C . ARG A 1 99 ? 8.392 3.682 -1.559 1.00 93.12 99 ARG A C 1
ATOM 794 O O . ARG A 1 99 ? 9.388 4.348 -1.834 1.00 93.12 99 ARG A O 1
ATOM 801 N N . LEU A 1 100 ? 8.404 2.349 -1.516 1.00 96.56 100 LEU A N 1
ATOM 802 C CA . LEU A 1 100 ? 9.592 1.551 -1.819 1.00 96.56 100 LEU A CA 1
ATOM 803 C C . LEU A 1 100 ? 9.995 1.658 -3.292 1.00 96.56 100 LEU A C 1
ATOM 805 O O . LEU A 1 100 ? 11.177 1.801 -3.588 1.00 96.56 100 LEU A O 1
ATOM 809 N N . GLU A 1 101 ? 9.025 1.683 -4.204 1.00 94.81 101 GLU A N 1
ATOM 810 C CA . GLU A 1 101 ? 9.255 1.936 -5.624 1.00 94.81 101 GLU A CA 1
ATOM 811 C C . GLU A 1 101 ? 9.932 3.294 -5.838 1.00 94.81 101 GLU A C 1
ATOM 813 O O . GLU A 1 101 ? 10.957 3.374 -6.511 1.00 94.81 101 GLU A O 1
ATOM 818 N N . GLY A 1 102 ? 9.423 4.361 -5.211 1.00 94.19 102 GLY A N 1
ATOM 819 C CA . GLY A 1 102 ? 10.058 5.681 -5.262 1.00 94.19 102 GLY A CA 1
ATOM 820 C C . GLY A 1 102 ? 11.481 5.684 -4.690 1.00 94.19 102 GLY A C 1
ATOM 821 O O . GLY A 1 102 ? 12.374 6.326 -5.249 1.00 94.19 102 GLY A O 1
ATOM 822 N N . ALA A 1 103 ? 11.718 4.933 -3.614 1.00 97.06 103 ALA A N 1
ATOM 823 C CA . ALA A 1 103 ? 13.036 4.791 -3.010 1.00 97.06 103 ALA A CA 1
ATOM 824 C C . ALA A 1 103 ? 14.028 4.059 -3.933 1.00 97.06 103 ALA A C 1
ATOM 826 O O . ALA A 1 103 ? 15.132 4.553 -4.150 1.00 97.06 103 ALA A O 1
ATOM 827 N N . VAL A 1 104 ? 13.633 2.921 -4.508 1.00 97.75 104 VAL A N 1
ATOM 828 C CA . VAL A 1 104 ? 14.467 2.105 -5.407 1.00 97.75 104 VAL A CA 1
ATOM 829 C C . VAL A 1 104 ? 14.695 2.803 -6.746 1.00 97.75 104 VAL A C 1
ATOM 831 O O . VAL A 1 104 ? 15.817 2.854 -7.245 1.00 97.75 104 VAL A O 1
ATOM 834 N N . ASN A 1 105 ? 13.646 3.378 -7.333 1.00 97.06 105 ASN A N 1
ATOM 835 C CA . ASN A 1 105 ? 13.708 3.909 -8.690 1.00 97.06 105 ASN A CA 1
ATOM 836 C C . ASN A 1 105 ? 14.253 5.336 -8.737 1.00 97.06 105 ASN A C 1
ATOM 838 O O . ASN A 1 105 ? 14.914 5.683 -9.715 1.00 97.06 105 ASN A O 1
ATOM 842 N N . ASN A 1 106 ? 14.010 6.149 -7.707 1.00 96.06 106 ASN A N 1
ATOM 843 C CA . ASN A 1 106 ? 14.299 7.588 -7.731 1.00 96.06 106 ASN A CA 1
ATOM 844 C C . ASN A 1 106 ? 15.167 8.057 -6.553 1.00 96.06 106 ASN A C 1
ATOM 846 O O . ASN A 1 106 ? 15.318 9.259 -6.358 1.00 96.06 106 ASN A O 1
ATOM 850 N N . ASN A 1 107 ? 15.714 7.136 -5.747 1.00 96.31 107 ASN A N 1
ATOM 851 C CA . ASN A 1 107 ? 16.477 7.444 -4.530 1.00 96.31 107 ASN A CA 1
ATOM 852 C C . ASN A 1 107 ? 15.699 8.301 -3.507 1.00 96.31 107 ASN A C 1
ATOM 854 O O . ASN A 1 107 ? 16.286 8.995 -2.677 1.00 96.31 107 ASN A O 1
ATOM 858 N N . TYR A 1 108 ? 14.362 8.257 -3.541 1.00 95.12 108 TYR A N 1
ATOM 859 C CA . TYR A 1 108 ? 13.508 9.027 -2.637 1.00 95.12 108 TYR A CA 1
ATOM 860 C C . TYR A 1 108 ? 13.279 8.286 -1.311 1.00 95.12 108 TYR A C 1
ATOM 862 O O . TYR A 1 108 ? 12.207 7.748 -1.034 1.00 95.12 108 TYR A O 1
ATOM 870 N N . LEU A 1 109 ? 14.322 8.229 -0.481 1.00 94.75 109 LEU A N 1
ATOM 871 C CA . LEU A 1 109 ? 14.308 7.482 0.783 1.00 94.75 109 LEU A CA 1
ATOM 872 C C . LEU A 1 109 ? 13.408 8.107 1.858 1.00 94.75 109 LEU A C 1
ATOM 874 O O . LEU A 1 109 ? 12.966 7.409 2.770 1.00 94.75 109 LEU A O 1
ATOM 878 N N . GLU A 1 110 ? 13.145 9.410 1.793 1.00 90.44 110 GLU A N 1
ATOM 879 C CA . GLU A 1 110 ? 12.326 10.113 2.790 1.00 90.44 110 GLU A CA 1
ATOM 880 C C . GLU A 1 110 ? 10.879 9.616 2.806 1.00 90.44 110 GLU A C 1
ATOM 882 O O . GLU A 1 110 ? 10.281 9.513 3.875 1.00 90.44 110 GLU A O 1
ATOM 887 N N . GLY A 1 111 ? 10.351 9.193 1.652 1.00 85.88 111 GLY A N 1
ATOM 888 C CA . GLY A 1 111 ? 8.996 8.652 1.546 1.00 85.88 111 GLY A CA 1
ATOM 889 C C . GLY A 1 111 ? 8.758 7.385 2.377 1.00 85.88 111 GLY A C 1
ATOM 890 O O . GLY A 1 111 ? 7.611 7.075 2.699 1.00 85.88 111 GLY A O 1
ATOM 891 N N . LEU A 1 112 ? 9.817 6.663 2.765 1.00 91.81 112 LEU A N 1
ATOM 892 C CA . LEU A 1 112 ? 9.713 5.487 3.635 1.00 91.81 112 LEU A CA 1
ATOM 893 C C . LEU A 1 112 ? 9.393 5.853 5.092 1.00 9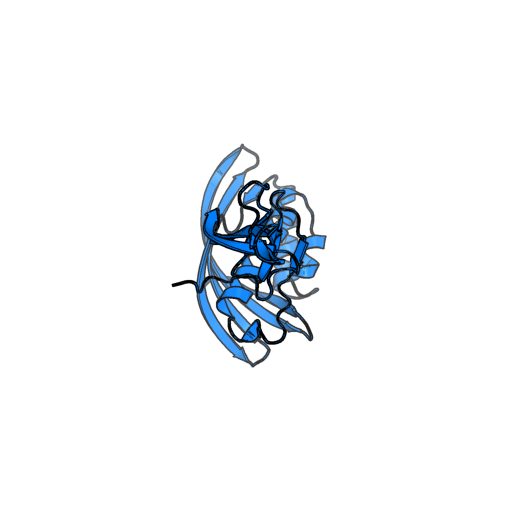1.81 112 LEU A C 1
ATOM 895 O O . LEU A 1 112 ? 8.858 5.024 5.823 1.00 91.81 112 LEU A O 1
ATOM 899 N N . THR A 1 113 ? 9.668 7.087 5.517 1.00 86.56 113 THR A N 1
ATOM 900 C CA . THR A 1 113 ? 9.457 7.534 6.901 1.00 86.56 113 THR A CA 1
ATOM 901 C C . THR A 1 113 ? 7.978 7.585 7.285 1.00 86.56 113 THR A C 1
ATOM 903 O O . THR A 1 113 ? 7.666 7.532 8.466 1.00 86.56 113 THR A O 1
ATOM 906 N N . ASP A 1 114 ? 7.049 7.637 6.330 1.00 79.94 114 ASP A N 1
ATOM 907 C CA . ASP A 1 114 ? 5.607 7.634 6.622 1.00 79.94 114 ASP A CA 1
ATOM 908 C C . ASP A 1 114 ? 5.064 6.237 6.957 1.00 79.94 114 ASP A C 1
ATOM 910 O O . ASP A 1 114 ? 3.997 6.112 7.558 1.00 79.94 114 ASP A O 1
ATOM 914 N N . ILE A 1 115 ? 5.767 5.185 6.528 1.00 89.44 115 ILE A N 1
ATOM 915 C CA . ILE A 1 115 ? 5.272 3.803 6.549 1.00 89.44 115 ILE A CA 1
ATOM 916 C C . ILE A 1 115 ? 6.135 2.881 7.411 1.00 89.44 115 ILE A C 1
ATOM 918 O O . ILE A 1 115 ? 5.614 1.980 8.071 1.00 89.44 115 ILE A O 1
ATOM 922 N N . LEU A 1 116 ? 7.445 3.126 7.447 1.00 94.69 116 LEU A N 1
ATOM 923 C CA . LEU A 1 116 ? 8.395 2.405 8.282 1.00 94.69 116 LEU A CA 1
ATOM 924 C C . LEU A 1 116 ? 8.602 3.177 9.582 1.00 94.69 116 LEU A C 1
ATOM 926 O O . LEU A 1 116 ? 8.690 4.409 9.599 1.00 94.69 116 LEU A O 1
ATOM 930 N N . LYS A 1 117 ? 8.680 2.458 10.700 1.00 92.75 117 LYS A N 1
ATOM 931 C CA . LYS A 1 117 ? 9.047 3.071 11.976 1.00 92.75 117 LYS A CA 1
ATOM 932 C C . LYS A 1 117 ? 10.536 3.429 11.938 1.00 92.75 117 LYS A C 1
ATOM 934 O O . LYS A 1 117 ? 11.342 2.516 11.732 1.00 92.75 117 LYS A O 1
ATOM 939 N N . PRO A 1 118 ? 10.925 4.702 12.133 1.00 92.31 118 PRO A N 1
ATOM 940 C CA . PRO A 1 118 ? 12.327 5.102 12.069 1.00 92.31 118 PRO A CA 1
ATOM 941 C C . PRO A 1 118 ? 13.205 4.270 13.006 1.00 92.31 118 PRO A C 1
ATOM 943 O O . PRO A 1 118 ? 12.860 4.056 14.168 1.00 92.31 118 PRO A O 1
ATOM 946 N N . GLY A 1 119 ? 14.325 3.768 12.490 1.00 93.50 119 GLY A N 1
ATOM 947 C CA . GLY A 1 119 ? 15.283 2.967 13.256 1.00 93.50 119 GLY A CA 1
ATOM 948 C C . GLY A 1 119 ? 14.883 1.505 13.484 1.00 93.50 119 GLY A C 1
ATOM 949 O O . GLY A 1 119 ? 15.693 0.741 14.020 1.00 93.50 119 GLY A O 1
ATOM 950 N N . SER A 1 120 ? 13.686 1.093 13.055 1.00 97.19 120 SER A N 1
ATOM 951 C CA . SER A 1 120 ? 13.256 -0.307 13.101 1.00 97.19 120 SER A CA 1
ATOM 952 C C . SER A 1 120 ? 14.076 -1.206 12.168 1.00 97.19 120 SER A C 1
ATOM 954 O O . SER A 1 120 ? 14.848 -0.739 11.324 1.00 97.19 120 SER A O 1
ATOM 956 N N . VAL A 1 121 ? 13.918 -2.522 12.323 1.00 96.94 121 VAL A N 1
ATOM 957 C CA . VAL A 1 121 ? 14.660 -3.510 11.527 1.00 96.94 121 VAL A CA 1
ATOM 958 C C . VAL A 1 121 ? 14.320 -3.365 10.044 1.00 96.94 121 VAL A C 1
ATOM 960 O O . VAL A 1 121 ? 15.230 -3.249 9.221 1.00 96.94 121 VAL A O 1
ATOM 963 N N . ILE A 1 122 ? 13.027 -3.286 9.709 1.00 97.81 122 ILE A N 1
ATOM 964 C CA . ILE A 1 122 ? 12.587 -3.105 8.319 1.00 97.81 122 ILE A CA 1
ATOM 965 C C . ILE A 1 122 ? 13.047 -1.758 7.743 1.00 97.81 122 ILE A C 1
ATOM 967 O O . ILE A 1 122 ? 13.445 -1.705 6.585 1.00 97.81 122 ILE A O 1
ATOM 971 N N . ASP A 1 123 ? 13.063 -0.683 8.539 1.00 97.94 123 ASP A N 1
ATOM 972 C CA . ASP A 1 123 ? 13.523 0.642 8.098 1.00 97.94 123 ASP A CA 1
ATOM 973 C C . ASP A 1 123 ? 14.977 0.601 7.615 1.00 97.94 123 ASP A C 1
ATOM 975 O O . ASP A 1 123 ? 15.291 1.049 6.510 1.00 97.94 123 ASP A O 1
ATOM 979 N N . LYS A 1 124 ? 15.858 -0.030 8.396 1.00 97.56 124 LYS A N 1
ATOM 980 C CA . LYS A 1 124 ? 17.270 -0.203 8.029 1.00 97.56 124 LYS A CA 1
ATOM 981 C C . LYS A 1 124 ? 17.427 -1.081 6.786 1.00 97.56 124 LYS A C 1
ATOM 983 O O . LYS A 1 124 ? 18.119 -0.685 5.847 1.00 97.56 124 LYS A O 1
ATOM 988 N N . GLN A 1 125 ? 16.759 -2.236 6.762 1.00 97.56 125 GLN A N 1
ATOM 989 C CA . GLN A 1 125 ? 16.834 -3.195 5.656 1.00 97.56 125 GLN A CA 1
ATOM 990 C C . GLN A 1 125 ? 16.364 -2.583 4.334 1.00 97.56 125 GLN A C 1
ATOM 992 O O . GLN A 1 125 ? 17.073 -2.652 3.333 1.00 97.56 125 GLN A O 1
ATOM 997 N N . GLN A 1 126 ? 15.196 -1.940 4.332 1.00 97.94 126 GLN A N 1
ATOM 998 C CA . GLN A 1 126 ? 14.581 -1.407 3.118 1.00 97.94 126 GLN A CA 1
ATOM 999 C C . GLN A 1 126 ? 15.323 -0.185 2.583 1.00 97.94 126 GLN A C 1
ATOM 1001 O O . GLN A 1 126 ? 15.506 -0.061 1.373 1.00 97.94 126 GLN A O 1
ATOM 1006 N N . ARG A 1 127 ? 15.842 0.686 3.459 1.00 98.00 127 ARG A N 1
ATOM 1007 C CA . ARG A 1 127 ? 16.701 1.801 3.026 1.00 98.00 127 ARG A CA 1
ATOM 1008 C C . ARG A 1 127 ? 18.009 1.312 2.420 1.00 98.00 127 ARG A C 1
ATOM 1010 O O . ARG A 1 127 ? 18.454 1.872 1.421 1.00 98.00 127 ARG A O 1
ATOM 1017 N N . GLN A 1 128 ? 18.635 0.297 3.013 1.00 98.00 128 GLN A N 1
ATOM 1018 C CA . GLN A 1 128 ? 19.860 -0.284 2.467 1.00 98.00 128 GLN A CA 1
ATOM 1019 C C . GLN A 1 128 ? 19.596 -0.947 1.112 1.00 98.00 128 GLN A C 1
ATOM 1021 O O . GLN A 1 128 ? 20.301 -0.656 0.150 1.00 98.00 128 GLN A O 1
ATOM 1026 N N . PHE A 1 129 ? 18.546 -1.764 1.021 1.00 97.44 129 PHE A N 1
ATOM 1027 C CA . PHE A 1 129 ? 18.120 -2.400 -0.221 1.00 97.44 129 PHE A CA 1
ATOM 1028 C C . PHE A 1 129 ? 17.848 -1.374 -1.331 1.00 97.44 129 PHE A C 1
ATOM 1030 O O . PHE A 1 129 ? 18.416 -1.487 -2.418 1.00 97.44 129 PHE A O 1
ATOM 1037 N N . ALA A 1 130 ? 17.066 -0.329 -1.040 1.00 98.12 130 ALA A N 1
ATOM 1038 C CA . ALA A 1 130 ? 16.746 0.717 -2.007 1.00 98.12 130 ALA A CA 1
ATOM 1039 C C . ALA A 1 130 ? 17.996 1.437 -2.527 1.00 98.12 130 ALA A C 1
ATOM 1041 O O . ALA A 1 130 ? 18.149 1.604 -3.737 1.00 98.12 130 ALA A O 1
ATOM 1042 N N . LYS A 1 131 ? 18.933 1.787 -1.633 1.00 98.19 131 LYS A N 1
ATOM 1043 C CA . LYS A 1 131 ? 20.227 2.372 -2.020 1.00 98.19 131 LYS A CA 1
ATOM 1044 C C . LYS A 1 131 ? 21.014 1.445 -2.946 1.00 98.19 131 LYS A C 1
ATOM 1046 O O . LYS A 1 131 ? 21.539 1.904 -3.958 1.00 98.19 131 LYS A O 1
ATOM 1051 N N . SER A 1 132 ? 21.091 0.155 -2.616 1.00 98.12 132 SER A N 1
ATOM 1052 C CA . SER A 1 132 ? 21.814 -0.832 -3.422 1.00 98.12 132 SER A CA 1
ATOM 1053 C C . SER A 1 132 ? 21.201 -1.005 -4.812 1.00 98.12 132 SER A C 1
ATOM 1055 O O . SER A 1 132 ? 21.938 -1.011 -5.797 1.00 98.12 132 SER A O 1
ATOM 1057 N N . MET A 1 133 ? 19.873 -1.106 -4.916 1.00 97.75 133 MET A N 1
ATOM 1058 C CA . MET A 1 133 ? 19.197 -1.254 -6.210 1.00 97.75 133 MET A CA 1
ATOM 1059 C C . MET A 1 133 ? 19.319 0.005 -7.070 1.00 97.75 133 MET A C 1
ATOM 1061 O O . MET A 1 133 ? 19.644 -0.100 -8.255 1.00 97.75 133 MET A O 1
ATOM 1065 N N . TYR A 1 134 ? 19.154 1.187 -6.467 1.00 97.38 134 TYR A N 1
ATOM 1066 C CA . TYR A 1 134 ? 19.337 2.458 -7.162 1.00 97.38 134 TYR A CA 1
ATOM 1067 C C . TYR A 1 134 ? 20.760 2.595 -7.719 1.00 97.38 134 TYR A C 1
ATOM 1069 O O . TYR A 1 134 ? 20.935 2.882 -8.903 1.00 97.38 134 TYR A O 1
ATOM 1077 N N . ALA A 1 135 ? 21.780 2.318 -6.898 1.00 97.50 135 ALA A N 1
ATOM 1078 C CA . ALA A 1 135 ? 23.182 2.367 -7.315 1.00 97.50 135 ALA A CA 1
ATOM 1079 C C . ALA A 1 135 ? 23.505 1.355 -8.430 1.00 97.50 135 ALA A C 1
ATOM 1081 O O . ALA A 1 135 ? 24.292 1.651 -9.329 1.00 97.50 135 ALA A O 1
ATOM 1082 N N . ALA A 1 136 ? 22.868 0.180 -8.413 1.00 97.06 136 ALA A N 1
ATOM 1083 C CA . ALA A 1 136 ? 23.001 -0.825 -9.466 1.00 97.06 136 ALA A CA 1
ATOM 1084 C C . ALA A 1 136 ? 22.283 -0.443 -10.778 1.00 97.06 136 ALA A C 1
ATOM 1086 O O . ALA A 1 136 ? 22.493 -1.092 -11.805 1.00 97.06 136 ALA A O 1
ATOM 1087 N N . GLY A 1 137 ? 21.443 0.599 -10.771 1.00 96.88 137 GLY A N 1
ATOM 1088 C CA . GLY A 1 137 ? 20.594 0.968 -11.904 1.00 96.88 137 GLY A CA 1
ATOM 1089 C C . GLY A 1 137 ? 19.424 0.005 -12.128 1.00 96.88 137 GLY A C 1
ATOM 1090 O O . GLY A 1 137 ? 18.879 -0.038 -13.229 1.00 96.88 137 GLY A O 1
ATOM 1091 N N . THR A 1 138 ? 19.050 -0.775 -11.112 1.00 96.75 138 THR A N 1
ATOM 1092 C CA . THR A 1 138 ? 17.876 -1.655 -11.147 1.00 96.75 138 THR A CA 1
ATOM 1093 C C . THR A 1 138 ? 16.615 -0.831 -10.908 1.00 96.75 138 THR A C 1
ATOM 1095 O O . THR A 1 138 ? 16.589 0.035 -10.034 1.00 96.75 138 THR A O 1
ATOM 1098 N N . LYS A 1 139 ? 15.560 -1.104 -11.677 1.00 96.19 139 LYS A N 1
ATOM 1099 C CA . LYS A 1 139 ? 14.218 -0.557 -11.464 1.00 96.19 139 LYS A CA 1
ATOM 1100 C C . LYS A 1 139 ? 13.270 -1.663 -11.046 1.00 96.19 139 LYS A C 1
ATOM 1102 O O . LYS A 1 139 ? 13.296 -2.744 -11.631 1.00 96.19 139 LYS A O 1
ATOM 1107 N N . GLU A 1 140 ? 12.411 -1.379 -10.082 1.00 94.94 140 GLU A N 1
ATOM 1108 C CA . GLU A 1 140 ? 11.435 -2.341 -9.583 1.00 94.94 140 GLU A CA 1
ATOM 1109 C C . GLU A 1 140 ? 10.023 -1.759 -9.592 1.00 94.94 140 GLU A C 1
ATOM 1111 O O . GLU A 1 140 ? 9.839 -0.565 -9.381 1.00 94.94 140 GLU A O 1
ATOM 1116 N N . GLN A 1 141 ? 9.033 -2.603 -9.872 1.00 92.00 141 GLN A N 1
ATOM 1117 C CA . GLN A 1 141 ? 7.609 -2.307 -9.706 1.00 92.00 141 GLN A CA 1
ATOM 1118 C C . GLN A 1 141 ? 7.060 -3.289 -8.681 1.00 92.00 141 GLN A C 1
ATOM 1120 O O . GLN A 1 141 ? 6.793 -4.451 -9.013 1.00 92.00 141 GLN A O 1
ATOM 1125 N N . PHE A 1 142 ? 6.957 -2.835 -7.436 1.00 89.25 142 PHE A N 1
ATOM 1126 C CA . PHE A 1 142 ? 6.557 -3.667 -6.306 1.00 89.25 142 PHE A CA 1
ATOM 1127 C C . PHE A 1 142 ? 5.050 -3.884 -6.285 1.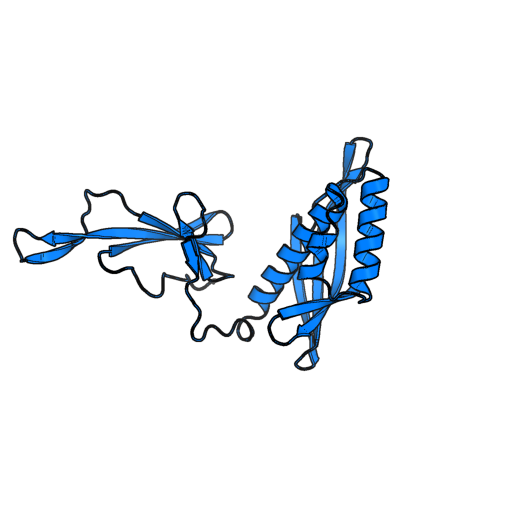00 89.25 142 PHE A C 1
ATOM 1129 O O . PHE A 1 142 ? 4.277 -2.998 -6.651 1.00 89.25 142 PHE A O 1
ATOM 1136 N N . GLY A 1 143 ? 4.625 -5.063 -5.832 1.00 77.75 143 GLY A N 1
ATOM 1137 C CA . GLY A 1 143 ? 3.208 -5.350 -5.619 1.00 77.75 143 GLY A CA 1
ATOM 1138 C C . GLY A 1 143 ? 2.347 -5.177 -6.874 1.00 77.75 143 GLY A C 1
ATOM 1139 O O . GLY A 1 143 ? 1.183 -4.794 -6.746 1.00 77.75 143 GLY A O 1
ATOM 1140 N N . ARG A 1 144 ? 2.883 -5.471 -8.078 1.00 76.19 144 ARG A N 1
ATOM 1141 C CA . ARG A 1 144 ? 2.097 -5.470 -9.338 1.00 76.19 144 ARG A CA 1
ATOM 1142 C C . ARG A 1 144 ? 0.814 -6.268 -9.168 1.00 76.19 144 ARG A C 1
ATOM 1144 O O . ARG A 1 144 ? -0.253 -5.859 -9.616 1.00 76.19 144 ARG A O 1
ATOM 1151 N N . THR A 1 145 ? 0.955 -7.396 -8.489 1.00 77.75 145 THR A N 1
ATOM 1152 C CA . THR A 1 145 ? -0.128 -8.115 -7.838 1.00 77.75 145 THR A CA 1
ATOM 1153 C C . THR A 1 145 ? 0.352 -8.510 -6.455 1.00 77.75 145 THR A C 1
ATOM 1155 O O . THR A 1 145 ? 1.510 -8.897 -6.292 1.00 77.75 145 THR A O 1
ATOM 1158 N N . TYR A 1 146 ? -0.527 -8.451 -5.466 1.00 84.19 146 TYR A N 1
ATOM 1159 C CA . TYR A 1 146 ? -0.259 -9.023 -4.156 1.00 84.19 146 TYR A CA 1
ATOM 1160 C C . TYR A 1 146 ? -1.563 -9.519 -3.532 1.00 84.19 146 TYR A C 1
ATOM 1162 O O . TYR A 1 146 ? -2.646 -9.007 -3.828 1.00 84.19 146 TYR A O 1
ATOM 1170 N N . VAL A 1 147 ? -1.451 -10.524 -2.673 1.00 81.88 147 VAL A N 1
ATOM 1171 C CA . VAL A 1 147 ? -2.554 -11.089 -1.899 1.00 81.88 147 VAL A CA 1
ATOM 1172 C C . VAL A 1 147 ? -2.108 -11.159 -0.450 1.00 81.88 147 VAL A C 1
ATOM 1174 O O . VAL A 1 147 ? -1.096 -11.784 -0.141 1.00 81.88 147 VAL A O 1
ATOM 1177 N N . ILE A 1 148 ? -2.871 -10.517 0.434 1.00 88.75 148 ILE A N 1
ATOM 1178 C CA . ILE A 1 148 ? -2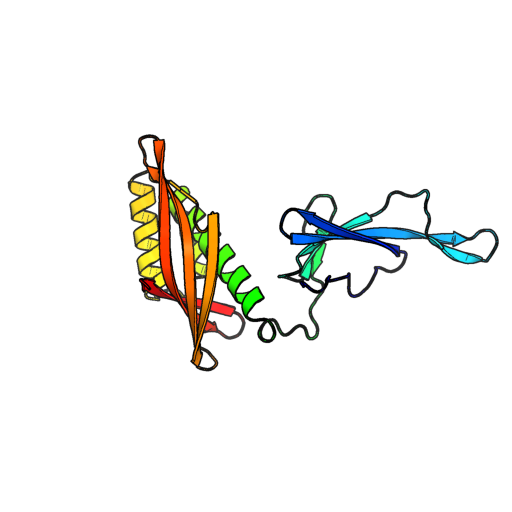.750 -10.753 1.873 1.00 88.75 148 ILE A CA 1
ATOM 1179 C C . ILE A 1 148 ? -3.396 -12.110 2.138 1.00 88.75 148 ILE A C 1
ATOM 1181 O O . ILE A 1 148 ? -4.615 -12.237 2.023 1.00 88.75 148 ILE A O 1
ATOM 1185 N N . ASP A 1 149 ? -2.570 -13.102 2.443 1.00 90.62 149 ASP A N 1
ATOM 1186 C CA . ASP A 1 149 ? -2.995 -14.476 2.688 1.00 90.62 149 ASP A CA 1
ATOM 1187 C C . ASP A 1 149 ? -3.718 -14.575 4.035 1.00 90.62 149 ASP A C 1
ATOM 1189 O O . ASP A 1 149 ? -4.913 -14.870 4.101 1.00 90.62 149 ASP A O 1
ATOM 1193 N N . HIS A 1 150 ? -3.024 -14.199 5.107 1.00 92.06 150 HIS A N 1
ATOM 1194 C CA . HIS A 1 150 ? -3.581 -14.119 6.450 1.00 92.06 150 HIS A CA 1
ATOM 1195 C C . HIS A 1 150 ? -2.871 -13.053 7.291 1.00 92.06 150 HIS A C 1
ATOM 1197 O O . HIS A 1 150 ? -1.942 -12.368 6.849 1.00 92.06 150 HIS A O 1
ATOM 1203 N N . VAL A 1 151 ? -3.380 -12.861 8.507 1.00 92.69 151 VAL A N 1
ATOM 1204 C CA . VAL A 1 151 ? -2.881 -11.883 9.471 1.00 92.69 151 VAL A CA 1
ATOM 1205 C C . VAL A 1 151 ? -2.865 -12.538 10.840 1.00 92.69 151 VAL A C 1
ATOM 1207 O O . VAL A 1 151 ? -3.914 -12.993 11.299 1.00 92.69 151 VAL A O 1
ATOM 1210 N N . ASP A 1 152 ? -1.713 -12.511 11.501 1.00 94.25 152 ASP A N 1
ATOM 1211 C CA . ASP A 1 152 ? -1.591 -12.943 12.890 1.00 94.25 152 ASP A CA 1
ATOM 1212 C C . ASP A 1 152 ? -1.690 -11.743 13.826 1.00 94.25 152 ASP A C 1
ATOM 1214 O O . ASP A 1 152 ? -1.024 -10.717 13.645 1.00 94.25 152 ASP A O 1
ATOM 1218 N N . TYR A 1 153 ? -2.490 -11.899 14.875 1.00 91.62 153 TYR A N 1
ATOM 1219 C CA . TYR A 1 153 ? -2.598 -10.930 15.957 1.00 91.62 153 TYR A CA 1
ATOM 1220 C C . TYR A 1 153 ? -1.629 -11.330 17.063 1.00 91.62 153 TYR A C 1
ATOM 1222 O O . TYR A 1 153 ? -1.886 -12.262 17.818 1.00 91.62 153 TYR A O 1
ATOM 1230 N N . VAL A 1 154 ? -0.502 -10.626 17.150 1.00 94.00 154 VAL A N 1
ATOM 1231 C CA . VAL A 1 154 ? 0.512 -10.874 18.185 1.00 94.00 154 VAL A CA 1
ATOM 1232 C C . VAL A 1 154 ? 0.094 -10.207 19.498 1.00 94.00 154 VAL A C 1
ATOM 1234 O O . VAL A 1 154 ? 0.273 -10.772 20.571 1.00 94.00 154 VAL A O 1
ATOM 1237 N N . SER A 1 155 ? -0.473 -9.000 19.420 1.00 91.25 155 SER A N 1
ATOM 1238 C CA . SER A 1 155 ? -1.112 -8.295 20.538 1.00 91.25 155 SER A CA 1
ATOM 1239 C C . SER A 1 155 ? -2.070 -7.215 20.020 1.00 91.25 155 SER A C 1
ATOM 1241 O O . SER A 1 155 ? -2.148 -6.967 18.817 1.00 91.25 155 SER A O 1
ATOM 1243 N N . GLU A 1 156 ? -2.753 -6.492 20.913 1.00 84.25 156 GLU A N 1
ATOM 1244 C CA . GLU A 1 156 ? -3.625 -5.362 20.541 1.00 84.25 156 GLU A CA 1
ATOM 1245 C C . GLU A 1 156 ? -2.919 -4.261 19.730 1.00 84.25 156 GLU A C 1
ATOM 1247 O O . GLU A 1 156 ? -3.563 -3.478 19.025 1.00 84.25 156 GLU A O 1
ATOM 1252 N N . LYS A 1 157 ? -1.589 -4.177 19.845 1.00 89.06 157 LYS A N 1
ATOM 1253 C CA . LYS A 1 157 ? -0.764 -3.167 19.177 1.00 89.06 157 LYS A CA 1
ATOM 1254 C C . LYS A 1 157 ? 0.198 -3.758 18.156 1.00 89.06 157 LYS A C 1
ATOM 1256 O O . LYS A 1 157 ? 0.953 -2.992 17.570 1.00 89.06 157 LYS A O 1
ATOM 1261 N N . VAL A 1 158 ? 0.208 -5.074 17.943 1.00 93.62 158 VAL A N 1
ATOM 1262 C CA . VAL A 1 158 ? 1.180 -5.732 17.062 1.00 93.62 158 VAL A CA 1
ATOM 1263 C C . VAL A 1 158 ? 0.493 -6.785 16.207 1.00 93.62 158 VAL A C 1
ATOM 1265 O O . VAL A 1 158 ? -0.153 -7.695 16.724 1.00 93.62 158 VAL A O 1
ATOM 1268 N N . ILE A 1 159 ? 0.687 -6.688 14.895 1.00 94.19 159 ILE A N 1
ATOM 1269 C CA . ILE A 1 159 ? 0.193 -7.662 13.918 1.00 94.19 159 ILE A CA 1
ATOM 1270 C C . ILE A 1 159 ? 1.323 -8.130 13.008 1.00 94.19 159 ILE A C 1
ATOM 1272 O O . ILE A 1 159 ? 2.286 -7.392 12.776 1.00 94.19 159 ILE A O 1
ATOM 1276 N N . LYS A 1 160 ? 1.172 -9.329 12.447 1.00 96.88 160 LYS A N 1
ATOM 1277 C CA . LYS A 1 160 ? 1.964 -9.806 11.311 1.00 96.88 160 LYS A CA 1
ATOM 1278 C C . LYS A 1 160 ? 1.063 -10.004 10.102 1.00 96.88 160 LYS A C 1
ATOM 1280 O O . LYS A 1 160 ? -0.026 -10.550 10.226 1.00 96.88 160 LYS A O 1
ATOM 1285 N N . ILE A 1 161 ? 1.509 -9.533 8.948 1.00 95.81 161 ILE A N 1
ATOM 1286 C CA . ILE A 1 161 ? 0.767 -9.533 7.689 1.00 95.81 161 ILE A CA 1
ATOM 1287 C C . ILE A 1 161 ? 1.519 -10.448 6.730 1.00 95.81 161 ILE A C 1
ATOM 1289 O O . ILE A 1 161 ? 2.662 -10.150 6.383 1.00 95.81 161 ILE A O 1
ATOM 1293 N N . PHE A 1 162 ? 0.885 -11.533 6.301 1.00 96.38 162 PHE A N 1
ATOM 1294 C CA . PHE A 1 162 ? 1.488 -12.510 5.403 1.00 96.38 162 PHE A CA 1
ATOM 1295 C C . PHE A 1 162 ? 1.008 -12.253 3.986 1.00 96.38 162 PHE A C 1
ATOM 1297 O O . PHE A 1 162 ? -0.195 -12.203 3.720 1.00 96.38 162 PHE A O 1
ATOM 1304 N N . VAL A 1 163 ? 1.953 -12.025 3.081 1.00 94.50 163 VAL A N 1
ATOM 1305 C CA . VAL A 1 163 ? 1.675 -11.535 1.736 1.00 94.50 163 VAL A CA 1
ATOM 1306 C C . VAL A 1 163 ? 2.408 -12.387 0.717 1.00 94.50 163 VAL A C 1
ATOM 1308 O O . VAL A 1 163 ? 3.607 -12.624 0.840 1.00 94.50 163 VAL A O 1
ATOM 1311 N N . ALA A 1 164 ? 1.677 -12.822 -0.304 1.00 90.75 164 ALA A N 1
ATOM 1312 C CA . ALA A 1 164 ? 2.252 -13.294 -1.553 1.00 90.75 164 ALA A CA 1
ATOM 1313 C C . ALA A 1 164 ? 2.239 -12.133 -2.553 1.00 90.75 164 ALA A C 1
ATOM 1315 O O . ALA A 1 164 ? 1.181 -11.556 -2.809 1.00 90.75 164 ALA A O 1
ATOM 1316 N N . GLU A 1 165 ? 3.390 -11.779 -3.114 1.00 90.31 165 GLU A N 1
ATOM 1317 C CA . GLU A 1 165 ? 3.546 -10.621 -3.994 1.00 90.31 165 GLU A CA 1
ATOM 1318 C C . GLU A 1 165 ? 4.337 -10.948 -5.259 1.00 90.31 165 GLU A C 1
ATOM 1320 O O . GLU A 1 165 ? 5.154 -11.866 -5.292 1.00 90.31 165 GLU A O 1
ATOM 1325 N N . SER A 1 166 ? 4.082 -10.170 -6.307 1.00 84.62 166 SER A N 1
ATOM 1326 C CA . SER A 1 166 ? 4.807 -10.209 -7.572 1.00 84.62 166 SER A CA 1
ATOM 1327 C C . SER A 1 166 ? 5.439 -8.849 -7.840 1.00 84.62 166 SER A C 1
ATOM 1329 O O . SER A 1 166 ? 4.732 -7.841 -7.955 1.00 84.62 166 SER A O 1
ATOM 1331 N N . THR A 1 167 ? 6.749 -8.847 -8.056 1.00 90.38 167 THR A N 1
ATOM 1332 C CA . THR A 1 167 ? 7.547 -7.659 -8.367 1.00 90.38 167 THR A CA 1
ATOM 1333 C C . THR A 1 167 ? 8.161 -7.792 -9.755 1.00 90.38 167 THR A C 1
ATOM 1335 O O . THR A 1 167 ? 8.717 -8.831 -10.116 1.00 90.38 167 THR A O 1
ATOM 1338 N N . SER A 1 168 ? 8.053 -6.743 -10.568 1.00 93.88 168 SER A N 1
ATOM 1339 C CA . SER A 1 168 ? 8.765 -6.678 -11.849 1.00 93.88 168 SER A CA 1
ATOM 1340 C C . SER A 1 168 ? 10.112 -6.016 -11.630 1.00 93.88 168 SER A C 1
ATOM 1342 O O . SER A 1 168 ? 10.150 -4.885 -11.164 1.00 93.88 168 SER A O 1
ATOM 1344 N N . VAL A 1 169 ? 11.198 -6.693 -11.990 1.00 96.81 169 VAL A N 1
ATOM 1345 C CA . VAL A 1 169 ? 12.571 -6.214 -11.808 1.00 96.81 169 VAL A CA 1
ATOM 1346 C C . VAL A 1 169 ? 13.210 -6.028 -13.174 1.00 96.81 169 VAL A C 1
ATOM 1348 O O . VAL A 1 169 ? 13.382 -6.996 -13.915 1.00 96.81 169 VAL A O 1
ATOM 1351 N N . THR A 1 170 ? 13.585 -4.797 -13.493 1.00 97.06 170 THR A N 1
ATOM 1352 C CA . THR A 1 170 ? 14.290 -4.423 -14.720 1.00 97.06 170 THR A CA 1
ATOM 1353 C C . THR A 1 170 ? 15.718 -4.042 -14.369 1.00 97.06 170 THR A C 1
ATOM 1355 O O . THR A 1 170 ? 15.957 -3.074 -13.649 1.00 97.06 170 THR A O 1
ATOM 1358 N N . LYS A 1 171 ? 16.686 -4.817 -14.856 1.00 94.56 171 LYS A N 1
ATOM 1359 C CA . LYS A 1 171 ? 18.109 -4.536 -14.644 1.00 94.56 171 LYS A CA 1
ATOM 1360 C C . LYS A 1 171 ? 18.577 -3.373 -15.522 1.00 94.56 171 LYS A C 1
ATOM 1362 O O . LYS A 1 171 ? 17.903 -2.978 -16.470 1.00 94.56 171 LYS A O 1
ATOM 1367 N N . LYS A 1 172 ? 19.783 -2.871 -15.243 1.00 94.19 172 LYS A N 1
ATOM 1368 C CA . LYS A 1 172 ? 20.427 -1.796 -16.015 1.00 94.19 172 LYS A CA 1
ATOM 1369 C C . LYS A 1 172 ? 20.576 -2.110 -17.512 1.00 94.19 172 LYS A C 1
ATOM 1371 O O . LYS A 1 172 ? 20.564 -1.193 -18.322 1.00 94.19 172 LYS A O 1
ATOM 1376 N N . ASP A 1 173 ? 20.693 -3.387 -17.879 1.00 93.94 173 ASP A N 1
ATOM 1377 C CA . ASP A 1 173 ? 20.745 -3.848 -19.276 1.00 93.94 173 ASP A CA 1
ATOM 1378 C C . ASP A 1 173 ? 19.365 -3.882 -19.965 1.00 93.94 173 ASP A C 1
ATOM 1380 O O . ASP A 1 173 ? 19.252 -4.336 -21.101 1.00 93.94 173 ASP A O 1
ATOM 1384 N N . GLY A 1 174 ? 18.310 -3.426 -19.282 1.00 93.19 174 GLY A N 1
ATOM 1385 C CA . GLY A 1 174 ? 16.939 -3.391 -19.782 1.00 93.19 174 GLY A CA 1
ATOM 1386 C C . GLY A 1 174 ? 16.198 -4.723 -19.679 1.00 93.19 174 GLY A C 1
ATOM 1387 O O . GLY A 1 174 ? 15.005 -4.769 -19.974 1.00 93.19 174 GLY A O 1
ATOM 1388 N N . LYS A 1 175 ? 16.845 -5.811 -19.235 1.00 94.75 175 LYS A N 1
ATOM 1389 C CA . LYS A 1 175 ? 16.170 -7.106 -19.096 1.00 94.75 175 LYS A CA 1
ATOM 1390 C C . LYS A 1 175 ? 15.227 -7.090 -17.902 1.00 94.75 175 LYS A C 1
ATOM 1392 O O . LYS A 1 175 ? 15.646 -6.871 -16.761 1.00 94.75 175 LYS A O 1
ATOM 1397 N N . THR A 1 176 ? 13.963 -7.391 -18.174 1.00 96.00 176 THR A N 1
ATOM 1398 C CA . THR A 1 176 ? 12.912 -7.499 -17.165 1.00 96.00 176 THR A CA 1
ATOM 1399 C C . THR A 1 176 ? 12.645 -8.955 -16.809 1.00 96.00 176 THR A C 1
ATOM 1401 O O . THR A 1 176 ? 12.553 -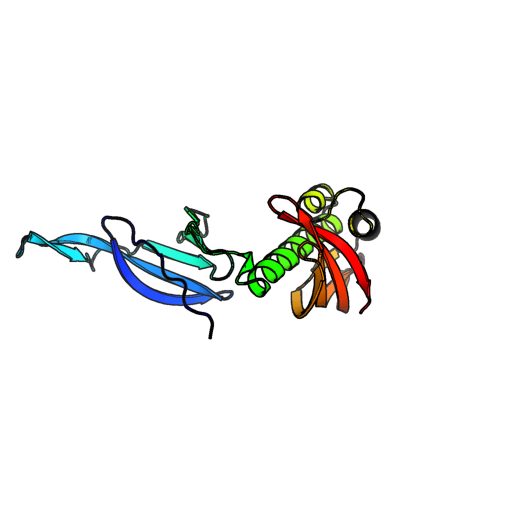9.818 -17.680 1.00 96.00 176 THR A O 1
ATOM 1404 N N . ARG A 1 177 ? 12.477 -9.224 -15.516 1.00 95.50 177 ARG A N 1
ATOM 1405 C CA . ARG A 1 177 ? 11.949 -10.490 -15.001 1.00 95.50 177 ARG A CA 1
ATOM 1406 C C . ARG A 1 177 ? 10.899 -10.231 -13.931 1.00 95.50 177 ARG A C 1
ATOM 1408 O O . ARG A 1 177 ? 10.960 -9.221 -13.234 1.00 95.50 177 ARG A O 1
ATOM 1415 N N . THR A 1 178 ? 9.990 -11.177 -13.757 1.00 94.44 178 THR A N 1
ATOM 1416 C CA . THR A 1 178 ? 9.059 -11.187 -12.627 1.00 94.44 178 THR A CA 1
ATOM 1417 C C . THR A 1 178 ? 9.626 -12.043 -11.504 1.00 94.44 178 THR A C 1
ATOM 1419 O O . THR A 1 178 ? 10.148 -13.131 -11.748 1.00 94.44 178 THR A O 1
ATOM 1422 N N . VAL A 1 179 ? 9.533 -11.543 -10.277 1.00 95.06 179 VAL A N 1
ATOM 1423 C CA . VAL A 1 179 ? 9.913 -12.253 -9.059 1.00 95.06 179 VAL A CA 1
ATOM 1424 C C . VAL A 1 179 ? 8.662 -12.392 -8.202 1.00 95.06 179 VAL A C 1
ATOM 1426 O O . VAL A 1 179 ? 8.021 -11.394 -7.887 1.00 95.06 179 VAL A O 1
ATOM 1429 N N . ASN A 1 180 ? 8.312 -13.631 -7.863 1.00 93.38 180 ASN A N 1
ATOM 1430 C CA . ASN A 1 180 ? 7.196 -13.939 -6.976 1.00 93.38 180 ASN A CA 1
ATOM 1431 C C . ASN A 1 180 ? 7.747 -14.315 -5.610 1.00 93.38 180 ASN A C 1
ATOM 1433 O O . ASN A 1 180 ? 8.601 -15.199 -5.510 1.00 93.38 180 ASN A O 1
ATOM 1437 N N . GLU A 1 181 ? 7.268 -13.647 -4.571 1.00 94.31 181 GLU A N 1
ATOM 1438 C CA . GLU A 1 181 ? 7.820 -13.761 -3.230 1.00 94.31 181 GLU A CA 1
ATOM 1439 C C . GLU A 1 181 ? 6.723 -13.867 -2.184 1.00 94.31 181 GLU A C 1
ATOM 1441 O O . GLU A 1 181 ? 5.570 -13.490 -2.402 1.00 94.31 181 GLU A O 1
ATOM 1446 N N . ARG A 1 182 ? 7.106 -14.412 -1.034 1.00 96.88 182 ARG A N 1
ATOM 1447 C CA . ARG A 1 182 ? 6.269 -14.496 0.149 1.00 96.88 182 ARG A CA 1
ATOM 1448 C C . ARG A 1 182 ? 6.989 -13.841 1.311 1.00 96.88 182 ARG A C 1
ATOM 1450 O O . ARG A 1 182 ? 8.157 -14.137 1.587 1.00 96.88 182 ARG A O 1
ATOM 1457 N N . TRP A 1 183 ? 6.281 -12.928 1.954 1.00 97.38 183 TRP A N 1
ATOM 1458 C CA . TRP A 1 183 ? 6.812 -12.082 3.005 1.00 97.38 183 TRP A CA 1
ATOM 1459 C C . TRP A 1 183 ? 5.839 -12.002 4.174 1.00 97.38 183 TRP A C 1
ATOM 1461 O O . TRP A 1 183 ? 4.623 -11.969 4.002 1.00 97.38 183 TRP A O 1
ATOM 1471 N N . SER A 1 184 ? 6.403 -11.932 5.372 1.00 97.50 184 SER A N 1
ATOM 1472 C CA . SER A 1 184 ? 5.723 -11.563 6.604 1.00 97.50 184 SER A CA 1
ATOM 1473 C C . SER A 1 184 ? 6.191 -10.170 7.009 1.00 97.50 184 SER A C 1
ATOM 1475 O O . SER A 1 184 ? 7.387 -9.958 7.218 1.00 97.50 184 SER A O 1
ATOM 1477 N N . TYR A 1 185 ? 5.254 -9.241 7.175 1.00 97.75 185 TYR A N 1
ATOM 1478 C CA . TYR A 1 185 ? 5.505 -7.886 7.664 1.00 97.75 185 TYR A CA 1
ATOM 1479 C C . TYR A 1 185 ? 4.952 -7.729 9.073 1.00 97.75 185 TYR A C 1
ATOM 1481 O O . TYR A 1 185 ? 3.762 -7.932 9.294 1.00 97.75 185 TYR A O 1
ATOM 1489 N N . GLN A 1 186 ? 5.785 -7.317 10.024 1.00 97.50 186 GLN A N 1
ATOM 1490 C CA . GLN A 1 186 ? 5.318 -6.913 11.347 1.00 97.50 186 GLN A CA 1
ATOM 1491 C C . GLN A 1 186 ? 4.966 -5.428 11.332 1.00 97.50 186 GLN A C 1
ATOM 1493 O O . GLN A 1 186 ? 5.780 -4.610 10.899 1.00 97.50 186 GLN A O 1
ATOM 1498 N N . ALA A 1 187 ? 3.788 -5.078 11.845 1.00 94.81 187 ALA A N 1
ATOM 1499 C CA . ALA A 1 187 ? 3.371 -3.698 12.042 1.00 94.81 187 ALA A CA 1
ATOM 1500 C C . ALA A 1 187 ? 2.965 -3.437 13.496 1.00 94.81 187 ALA A C 1
ATOM 1502 O O . ALA A 1 187 ? 2.330 -4.272 14.140 1.00 94.81 187 ALA A O 1
ATOM 1503 N N . GLU A 1 188 ? 3.316 -2.251 13.988 1.00 91.56 188 GLU A N 1
ATOM 1504 C CA . GLU A 1 188 ? 3.008 -1.771 15.333 1.00 91.56 188 GLU A CA 1
ATOM 1505 C C . GLU A 1 188 ? 2.063 -0.573 15.281 1.00 91.56 188 GLU A C 1
ATOM 1507 O O . GLU A 1 188 ? 2.237 0.335 14.463 1.00 91.56 188 GLU A O 1
ATOM 1512 N N . LYS A 1 189 ? 1.076 -0.561 16.177 1.00 83.44 189 LYS A N 1
ATOM 1513 C CA . LYS A 1 189 ? 0.120 0.531 16.348 1.00 83.44 189 LYS A CA 1
ATOM 1514 C C . LYS A 1 189 ? 0.723 1.627 17.220 1.00 83.44 189 LYS A C 1
ATOM 1516 O O . LYS A 1 189 ? 0.939 1.443 18.417 1.00 83.44 189 LYS A O 1
ATOM 1521 N N . GLU A 1 190 ? 0.924 2.789 16.624 1.00 74.69 190 GLU A N 1
ATOM 1522 C CA . GLU A 1 190 ? 1.160 4.062 17.301 1.00 74.69 190 GLU A CA 1
ATOM 1523 C C . GLU A 1 190 ? -0.176 4.791 17.524 1.00 74.69 190 GLU A C 1
ATOM 1525 O O . GLU A 1 190 ? -1.225 4.350 17.048 1.00 74.69 190 GLU A O 1
ATOM 1530 N N . THR A 1 191 ? -0.151 5.924 18.235 1.00 61.47 191 THR A N 1
ATOM 1531 C CA . THR A 1 191 ? -1.347 6.675 18.664 1.00 61.47 191 THR A CA 1
ATOM 1532 C C . THR A 1 191 ? -2.391 6.847 17.556 1.00 61.47 191 THR A C 1
ATOM 1534 O O . THR A 1 191 ? -3.575 6.654 17.812 1.00 61.47 191 THR A O 1
ATOM 1537 N N . ASN A 1 192 ? -1.960 7.145 16.323 1.00 59.38 192 ASN A N 1
ATOM 1538 C CA . ASN A 1 192 ? -2.856 7.414 15.191 1.00 59.38 192 ASN A CA 1
ATOM 1539 C C . ASN A 1 192 ? -2.497 6.655 13.896 1.00 59.38 192 ASN A C 1
ATOM 1541 O O . ASN A 1 192 ? -3.084 6.924 12.849 1.00 59.38 192 ASN A O 1
ATOM 1545 N N . VAL A 1 193 ? -1.526 5.736 13.920 1.00 70.25 193 VAL A N 1
ATOM 1546 C CA . VAL A 1 193 ? -1.003 5.095 12.699 1.00 70.25 193 VAL A CA 1
ATOM 1547 C C . VAL A 1 193 ? -0.413 3.719 12.997 1.00 70.25 193 VAL A C 1
ATOM 1549 O O . VAL A 1 193 ? 0.107 3.501 14.083 1.00 70.25 193 VAL A O 1
ATOM 1552 N N . TRP A 1 194 ? -0.477 2.786 12.046 1.00 81.75 194 TRP A N 1
ATOM 1553 C CA . TRP A 1 194 ? 0.336 1.572 12.081 1.00 81.75 194 TRP A CA 1
ATOM 1554 C C . TRP A 1 194 ? 1.585 1.769 11.234 1.00 81.75 194 TRP A C 1
ATOM 1556 O O . TRP A 1 194 ? 1.486 2.215 10.090 1.00 81.75 194 TRP A O 1
ATOM 1566 N N . ARG A 1 195 ? 2.743 1.399 11.774 1.00 87.31 195 ARG A N 1
ATOM 1567 C CA . ARG A 1 195 ? 4.018 1.436 11.053 1.00 87.31 195 ARG A CA 1
ATOM 1568 C C . ARG A 1 195 ? 4.643 0.060 11.000 1.00 87.31 195 ARG A C 1
ATOM 1570 O O . ARG A 1 195 ? 4.590 -0.680 11.979 1.00 87.31 195 ARG A O 1
ATOM 1577 N N . MET A 1 196 ? 5.266 -0.270 9.876 1.00 96.12 196 MET A N 1
ATOM 1578 C CA . MET A 1 196 ? 6.010 -1.517 9.753 1.00 96.12 196 MET A CA 1
ATOM 1579 C C . MET A 1 196 ? 7.298 -1.439 10.574 1.00 96.12 196 MET A C 1
ATOM 1581 O O . MET A 1 196 ? 8.010 -0.432 10.529 1.00 96.12 196 MET A O 1
ATOM 1585 N N . THR A 1 197 ? 7.594 -2.505 11.317 1.00 97.19 197 THR A N 1
ATOM 1586 C CA . THR A 1 197 ? 8.771 -2.593 12.195 1.00 97.19 197 THR A CA 1
ATOM 1587 C C . THR A 1 197 ? 9.673 -3.789 11.904 1.00 97.19 197 THR A C 1
ATOM 1589 O O . THR A 1 197 ? 10.869 -3.738 12.206 1.00 97.19 197 THR A O 1
ATOM 1592 N N . GLY A 1 198 ? 9.156 -4.820 11.232 1.00 97.31 198 GLY A N 1
ATOM 1593 C CA . GLY A 1 198 ? 9.920 -6.008 10.853 1.00 97.31 198 GLY A CA 1
ATOM 1594 C C . GLY A 1 198 ? 9.452 -6.616 9.535 1.00 97.31 198 GLY A C 1
ATOM 1595 O O . GLY A 1 198 ? 8.319 -6.397 9.110 1.00 97.31 198 GLY A O 1
ATOM 1596 N N . MET A 1 199 ? 10.338 -7.379 8.899 1.00 96.81 199 MET A N 1
ATOM 1597 C CA . MET A 1 199 ? 10.068 -8.119 7.669 1.00 96.81 199 MET A CA 1
ATOM 1598 C C . MET A 1 199 ? 10.896 -9.404 7.639 1.00 96.81 199 MET A C 1
ATOM 1600 O O . MET A 1 199 ? 12.071 -9.394 8.008 1.00 96.81 199 MET A O 1
ATOM 1604 N N . SER A 1 200 ? 10.295 -10.502 7.189 1.00 95.88 200 SER A N 1
ATOM 1605 C CA . SER A 1 200 ? 10.975 -11.786 6.994 1.00 95.88 200 SER A CA 1
ATOM 1606 C C . SER A 1 200 ? 10.337 -12.577 5.860 1.00 95.88 200 SER A C 1
ATOM 1608 O O . SER A 1 200 ? 9.163 -12.379 5.550 1.00 95.88 200 SER A O 1
ATOM 1610 N N . ARG A 1 201 ? 11.094 -13.493 5.248 1.00 93.69 201 ARG A N 1
ATOM 1611 C CA . ARG A 1 201 ? 10.519 -14.479 4.322 1.00 93.69 201 ARG A CA 1
ATOM 1612 C C . ARG A 1 201 ? 9.512 -15.368 5.054 1.00 93.69 201 ARG A C 1
ATOM 1614 O O . ARG A 1 201 ? 9.657 -15.584 6.260 1.00 93.69 201 ARG A O 1
ATOM 1621 N N . TRP A 1 202 ? 8.522 -15.846 4.309 1.00 86.38 202 TRP A N 1
ATOM 1622 C CA . TRP A 1 202 ? 7.481 -16.767 4.758 1.00 86.38 202 TRP A CA 1
ATOM 1623 C C . TRP A 1 202 ? 7.326 -17.912 3.759 1.00 86.38 202 TRP A C 1
ATOM 1625 O O . TRP A 1 202 ? 7.348 -17.629 2.540 1.00 86.38 202 TRP A O 1
#

Radius of gyration: 21.67 Å; chains: 1; bounding box: 69×42×40 Å